Protein AF-A0A397ACY3-F1 (afdb_monomer)

pLDDT: mean 79.73, std 11.49, range [39.78, 93.19]

Mean predicted aligned error: 10.89 Å

Organism: Aphanomyces astaci (NCBI:txid112090)

Sequence (245 aa):
SHPDTKLSARERRKNGKLDTITMNKFKQAVYLLEKDVAELKLCHEDYKNYNPLVPLGKLVLGFVASIVSFLWLLQIILGMVPPIPILPFLNDYFIWFDQWFPLFGTMSVGIFSMYLLMACIKGCFKFGMRCFCCALHPMEYNGTYMNSFLFNLALILLCCIPVVQFSNQAFSDYVRLTTIQTMMGIQLRYMKGFSAFWVHNVFLYAILVIVLLTTLYLAVRPRDTSSKTDAIRKKIEKQVAMATA

InterPro domains:
  IPR006876 LMBR1-like membrane protein [PF04791] (49-214)

Structure (mmCIF, N/CA/C/O backbone):
data_AF-A0A397ACY3-F1
#
_entry.id   AF-A0A397ACY3-F1
#
loop_
_atom_site.group_PDB
_atom_site.id
_atom_site.type_symbol
_atom_site.label_atom_id
_atom_site.label_alt_id
_atom_site.label_comp_id
_atom_site.label_asym_id
_atom_site.label_entity_id
_atom_site.label_seq_id
_atom_site.pdbx_PDB_ins_code
_atom_site.Cartn_x
_atom_site.Cartn_y
_atom_site.Cartn_z
_atom_site.occupancy
_atom_site.B_iso_or_equiv
_atom_site.auth_seq_id
_atom_site.auth_comp_id
_atom_site.auth_asym_id
_atom_site.auth_atom_id
_atom_site.pdbx_PDB_model_num
ATOM 1 N N . SER A 1 1 ? -13.938 -8.521 61.718 1.00 39.78 1 SER A N 1
ATOM 2 C CA . SER A 1 1 ? -13.452 -9.904 61.543 1.00 39.78 1 SER A CA 1
ATOM 3 C C . SER A 1 1 ? -13.541 -10.275 60.066 1.00 39.78 1 SER A C 1
ATOM 5 O O . SER A 1 1 ? -14.554 -10.794 59.623 1.00 39.78 1 SER A O 1
ATOM 7 N N . HIS A 1 2 ? -12.519 -9.938 59.274 1.00 42.12 2 HIS A N 1
ATOM 8 C CA . HIS A 1 2 ? -12.445 -10.351 57.867 1.00 42.12 2 HIS A CA 1
ATOM 9 C C . HIS A 1 2 ? -11.853 -11.764 57.802 1.00 42.12 2 HIS A C 1
ATOM 11 O O . HIS A 1 2 ? -10.731 -11.948 58.273 1.00 42.12 2 HIS A O 1
ATOM 17 N N . PRO A 1 3 ? -12.570 -12.772 57.279 1.00 51.28 3 PRO A N 1
ATOM 18 C CA . PRO A 1 3 ? -11.980 -14.078 57.073 1.00 51.28 3 PRO A CA 1
ATOM 19 C C . PRO A 1 3 ? -11.136 -14.012 55.799 1.00 51.28 3 PRO A C 1
ATOM 21 O O . PRO A 1 3 ? -11.664 -13.979 54.688 1.00 51.28 3 PRO A O 1
ATOM 24 N N . ASP A 1 4 ? -9.815 -14.003 55.962 1.00 50.94 4 ASP A N 1
ATOM 25 C CA . ASP A 1 4 ? -8.863 -14.273 54.887 1.00 50.94 4 ASP A CA 1
ATOM 26 C C . ASP A 1 4 ? -8.981 -15.747 54.476 1.00 50.94 4 ASP A C 1
ATOM 28 O O . ASP A 1 4 ? -8.168 -16.606 54.831 1.00 50.94 4 ASP A O 1
ATOM 32 N N . THR A 1 5 ? -10.032 -16.069 53.722 1.00 59.47 5 THR A N 1
ATOM 33 C CA . THR A 1 5 ? -10.121 -17.319 52.968 1.00 59.47 5 THR A CA 1
ATOM 34 C C . THR A 1 5 ? -8.923 -17.374 52.030 1.00 59.47 5 THR A C 1
ATOM 36 O O . THR A 1 5 ? -8.840 -16.626 51.054 1.00 59.47 5 THR A O 1
ATOM 39 N N . LYS A 1 6 ? -7.960 -18.249 52.337 1.00 61.78 6 LYS A N 1
ATOM 40 C CA . LYS A 1 6 ? -6.786 -18.516 51.502 1.00 61.78 6 LYS A CA 1
ATOM 41 C C . LYS A 1 6 ? -7.252 -19.107 50.166 1.00 61.78 6 LYS A C 1
ATOM 43 O O . LYS A 1 6 ? -7.286 -20.323 50.016 1.00 61.78 6 LYS A O 1
ATOM 48 N N . LEU A 1 7 ? -7.613 -18.246 49.206 1.00 63.41 7 LEU A N 1
ATOM 49 C CA . LEU A 1 7 ? -7.987 -18.657 47.848 1.00 63.41 7 LEU A CA 1
ATOM 50 C C . LEU A 1 7 ? -6.919 -19.597 47.291 1.00 63.41 7 LEU A C 1
ATOM 52 O O . LEU A 1 7 ? -5.729 -19.241 47.269 1.00 63.41 7 LEU A O 1
ATOM 56 N N . SER A 1 8 ? -7.360 -20.755 46.804 1.00 76.88 8 SER A N 1
ATOM 57 C CA . SER A 1 8 ? -6.497 -21.753 46.176 1.00 76.88 8 SER A CA 1
ATOM 58 C C . SER A 1 8 ? -5.758 -21.133 44.985 1.00 76.88 8 SER A C 1
ATOM 60 O O . SER A 1 8 ? -6.303 -20.293 44.265 1.00 76.88 8 SER A O 1
ATOM 62 N N . ALA A 1 9 ? -4.515 -21.552 44.717 1.00 73.94 9 ALA A N 1
ATOM 63 C CA . ALA A 1 9 ? -3.720 -21.038 43.592 1.00 73.94 9 ALA A CA 1
ATOM 64 C C . ALA A 1 9 ? -4.465 -21.135 42.241 1.00 73.94 9 ALA A C 1
ATOM 66 O O . ALA A 1 9 ? -4.275 -20.304 41.348 1.00 73.94 9 ALA A O 1
ATOM 67 N N . ARG A 1 10 ? -5.367 -22.118 42.106 1.00 76.50 10 ARG A N 1
ATOM 68 C CA . ARG A 1 10 ? -6.246 -22.289 40.942 1.00 76.50 10 ARG A CA 1
ATOM 69 C C . ARG A 1 10 ? -7.347 -21.226 40.869 1.00 76.50 10 ARG A C 1
ATOM 71 O O . ARG A 1 10 ? -7.633 -20.737 39.778 1.00 76.50 10 ARG A O 1
ATOM 78 N N . GLU A 1 11 ? -7.927 -20.839 42.000 1.00 80.38 11 GLU A N 1
ATOM 79 C CA . GLU A 1 11 ? -8.956 -19.795 42.081 1.00 80.38 11 GLU A CA 1
ATOM 80 C C . GLU A 1 11 ? -8.354 -18.407 41.860 1.00 80.38 11 GLU A C 1
ATOM 82 O O . GLU A 1 11 ? -8.923 -17.619 41.114 1.00 80.38 11 GLU A O 1
ATOM 87 N N . ARG A 1 12 ? -7.141 -18.144 42.367 1.00 77.31 12 ARG A N 1
ATOM 88 C CA . ARG A 1 12 ? -6.398 -16.907 42.058 1.00 77.31 12 ARG A CA 1
ATOM 89 C C . ARG A 1 12 ? -6.116 -16.765 40.559 1.00 77.31 12 ARG A C 1
ATOM 91 O O . ARG A 1 12 ? -6.320 -15.698 39.990 1.00 77.31 12 ARG A O 1
ATOM 98 N N . ARG A 1 13 ? -5.709 -17.854 39.887 1.00 77.88 13 ARG A N 1
ATOM 99 C CA . ARG A 1 13 ? -5.529 -17.872 38.420 1.00 77.88 13 ARG A CA 1
ATOM 100 C C . ARG A 1 13 ? -6.851 -17.686 37.670 1.00 77.88 13 ARG A C 1
ATOM 102 O O . ARG A 1 13 ? -6.862 -17.033 36.629 1.00 77.88 13 ARG A O 1
ATOM 109 N N . LYS A 1 14 ? -7.952 -18.260 38.168 1.00 83.00 14 LYS A N 1
ATOM 110 C CA . LYS A 1 14 ? -9.291 -18.091 37.580 1.00 83.00 14 LYS A CA 1
ATOM 111 C C . LYS A 1 14 ? -9.779 -16.647 37.727 1.00 83.00 14 LYS A C 1
ATOM 113 O O . LYS A 1 14 ? -10.231 -16.086 36.733 1.00 83.00 14 LYS A O 1
ATOM 118 N N . ASN A 1 15 ? -9.601 -16.039 38.899 1.00 80.88 15 ASN A N 1
ATOM 119 C CA . ASN A 1 15 ? -9.949 -14.642 39.153 1.00 80.88 15 ASN A CA 1
ATOM 120 C C . ASN A 1 15 ? -9.089 -13.693 38.316 1.00 80.88 15 ASN A C 1
ATOM 122 O O . ASN A 1 15 ? -9.649 -12.869 37.615 1.00 80.88 15 ASN A O 1
ATOM 126 N N . GLY A 1 16 ? -7.769 -13.892 38.221 1.00 79.62 16 GLY A N 1
ATOM 127 C CA . GLY A 1 16 ? -6.927 -13.056 37.351 1.00 79.62 16 GLY A CA 1
ATOM 128 C C . GLY A 1 16 ? -7.302 -13.140 35.861 1.00 79.62 16 GLY A C 1
ATOM 129 O O . GLY A 1 16 ? -7.270 -12.143 35.135 1.00 79.62 16 GLY A O 1
ATOM 130 N N . LYS A 1 17 ? -7.727 -14.318 35.381 1.00 81.06 17 LYS A N 1
ATOM 131 C CA . LYS A 1 17 ? -8.288 -14.455 34.025 1.00 81.06 17 LYS A CA 1
ATOM 132 C C . LYS A 1 17 ? -9.637 -13.743 33.889 1.00 81.06 17 LYS A C 1
ATOM 134 O O . LYS A 1 17 ? -9.885 -13.122 32.862 1.00 81.06 17 LYS A O 1
ATOM 139 N N . LEU A 1 18 ? -10.499 -13.825 34.898 1.00 84.25 18 LEU A N 1
ATOM 140 C CA . LEU A 1 18 ? -11.790 -13.140 34.896 1.00 84.25 18 LEU A CA 1
ATOM 141 C C . LEU A 1 18 ? -11.611 -11.616 34.923 1.00 84.25 18 LEU A C 1
ATOM 143 O O . LEU A 1 18 ? -12.208 -10.932 34.099 1.00 84.25 18 LEU A O 1
ATOM 147 N N . ASP A 1 19 ? -10.725 -11.105 35.773 1.00 83.38 19 ASP A N 1
ATOM 148 C CA . ASP A 1 19 ? -10.415 -9.681 35.911 1.00 83.38 19 ASP A CA 1
ATOM 149 C C . ASP A 1 19 ? -9.836 -9.112 34.619 1.00 83.38 19 ASP A C 1
ATOM 151 O O . ASP A 1 19 ? -10.280 -8.070 34.144 1.00 83.38 19 ASP A O 1
ATOM 155 N N . THR A 1 20 ? -8.905 -9.823 33.974 1.00 78.06 20 THR A N 1
ATOM 156 C CA . THR A 1 20 ? -8.377 -9.401 32.665 1.00 78.06 20 THR A CA 1
ATOM 157 C C . THR A 1 20 ? -9.451 -9.408 31.577 1.00 78.06 20 THR A C 1
ATOM 159 O O . THR A 1 20 ? -9.452 -8.524 30.720 1.00 78.06 20 THR A O 1
ATOM 162 N N . ILE A 1 21 ? -10.397 -10.353 31.600 1.00 80.94 21 ILE A N 1
ATOM 163 C CA . ILE A 1 21 ? -11.540 -10.360 30.673 1.00 80.94 21 ILE A CA 1
ATOM 164 C C . ILE A 1 21 ? -12.468 -9.171 30.949 1.00 80.94 21 ILE A C 1
ATOM 166 O O . ILE A 1 21 ? -12.840 -8.474 30.004 1.00 80.94 21 ILE A O 1
ATOM 170 N N . THR A 1 22 ? -12.827 -8.918 32.208 1.00 80.19 22 THR A N 1
ATOM 171 C CA . THR A 1 22 ? -13.690 -7.797 32.613 1.00 80.19 22 THR A CA 1
ATOM 172 C C . THR A 1 22 ? -13.045 -6.458 32.265 1.00 80.19 22 THR A C 1
ATOM 174 O O . THR A 1 22 ? -13.687 -5.614 31.647 1.00 80.19 22 THR A O 1
ATOM 177 N N . MET A 1 23 ? -11.750 -6.307 32.538 1.00 78.31 23 MET A N 1
ATOM 178 C CA . MET A 1 23 ? -10.955 -5.136 32.170 1.00 78.31 23 MET A CA 1
ATOM 179 C C . MET A 1 23 ? -10.939 -4.912 30.652 1.00 78.31 23 MET A C 1
ATOM 181 O O . MET A 1 23 ? -11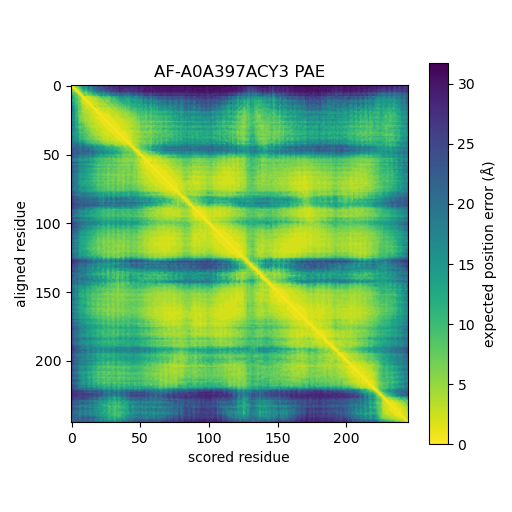.102 -3.787 30.192 1.00 78.31 23 MET A O 1
ATOM 185 N N . ASN A 1 24 ? -10.779 -5.971 29.850 1.00 75.38 24 ASN A N 1
ATOM 186 C CA . ASN A 1 24 ? -10.810 -5.852 28.389 1.00 75.38 24 ASN A CA 1
ATOM 187 C C . ASN A 1 24 ? -12.202 -5.447 27.876 1.00 75.38 24 ASN A C 1
ATOM 189 O O . ASN A 1 24 ? -12.292 -4.633 26.960 1.00 75.38 24 ASN A O 1
ATOM 193 N N . LYS A 1 25 ? -13.280 -5.974 28.472 1.00 77.06 25 LYS A N 1
ATOM 194 C CA . LYS A 1 25 ? -14.657 -5.561 28.149 1.00 77.06 25 LYS A CA 1
ATOM 195 C C . LYS A 1 25 ? -14.912 -4.104 28.523 1.00 77.06 25 LYS A C 1
ATOM 197 O O . LYS A 1 25 ? -15.519 -3.388 27.737 1.00 77.06 25 LYS A O 1
ATOM 202 N N . PHE A 1 26 ? -14.427 -3.668 29.684 1.00 82.50 26 PHE A N 1
ATOM 203 C CA . PHE A 1 26 ? -14.531 -2.280 30.124 1.00 82.50 26 PHE A CA 1
ATOM 204 C C . PHE A 1 26 ? -13.795 -1.338 29.165 1.00 82.50 26 PHE A C 1
ATOM 206 O O . PHE A 1 26 ? -14.398 -0.397 28.664 1.00 82.50 26 PHE A O 1
ATOM 213 N N . LYS A 1 27 ? -12.539 -1.648 28.811 1.00 76.88 27 LYS A N 1
ATOM 214 C CA . LYS A 1 27 ? -11.776 -0.895 27.798 1.00 76.88 27 LYS A CA 1
ATOM 215 C C . LYS A 1 27 ? -12.517 -0.811 26.467 1.00 76.88 27 LYS A C 1
ATOM 217 O O . LYS A 1 27 ? -12.562 0.249 25.859 1.00 76.88 27 LYS A O 1
ATOM 222 N N . GLN A 1 28 ? -13.121 -1.918 26.031 1.00 72.06 28 GLN A N 1
ATOM 223 C CA . GLN A 1 28 ? -13.921 -1.932 24.813 1.00 72.06 28 GLN A CA 1
ATOM 224 C C . GLN A 1 28 ? -15.166 -1.045 24.941 1.00 72.06 28 GLN A C 1
ATOM 226 O O . GLN A 1 28 ? -15.469 -0.327 24.004 1.00 72.06 28 GLN A O 1
ATOM 231 N N . ALA A 1 29 ? -15.878 -1.064 26.069 1.00 77.12 29 ALA A N 1
ATOM 232 C CA . ALA A 1 29 ? -17.049 -0.212 26.277 1.00 77.12 29 ALA A CA 1
ATOM 233 C C . ALA A 1 29 ? -16.689 1.285 26.302 1.00 77.12 29 ALA A C 1
ATOM 235 O O . ALA A 1 29 ? -17.369 2.072 25.652 1.00 77.12 29 ALA A O 1
ATOM 236 N N . VAL A 1 30 ? -15.599 1.662 26.983 1.00 81.38 30 VAL A N 1
ATOM 237 C CA . VAL A 1 30 ? -15.092 3.048 27.008 1.00 81.38 30 VAL A CA 1
ATOM 238 C C . VAL A 1 30 ? -14.731 3.519 25.601 1.00 81.38 30 VAL A C 1
ATOM 240 O O . VAL A 1 30 ? -15.207 4.563 25.176 1.00 81.38 30 VAL A O 1
ATOM 243 N N . TYR A 1 31 ? -13.992 2.699 24.850 1.00 76.12 31 TYR A N 1
ATOM 244 C CA . TYR A 1 31 ? -13.622 2.988 23.462 1.00 76.12 31 TYR A CA 1
ATOM 245 C C . TYR A 1 31 ? -14.836 3.292 22.566 1.00 76.12 31 TYR A C 1
ATOM 247 O O . TYR A 1 31 ? -14.797 4.161 21.699 1.00 76.12 31 TYR A O 1
ATOM 255 N N . LEU A 1 32 ? -15.941 2.570 22.768 1.00 75.88 32 LEU A N 1
ATOM 256 C CA . LEU A 1 32 ? -17.173 2.793 22.009 1.00 75.88 32 LEU A CA 1
ATOM 257 C C . LEU A 1 32 ? -17.857 4.092 22.390 1.00 75.88 32 LEU A C 1
ATOM 259 O O . LEU A 1 32 ? -18.289 4.831 21.514 1.00 75.88 32 LEU A O 1
ATOM 263 N N . LEU A 1 33 ? -17.914 4.372 23.685 1.00 82.88 33 LEU A N 1
ATOM 264 C CA . LEU A 1 33 ? -18.533 5.582 24.194 1.00 82.88 33 LEU A CA 1
ATOM 265 C C . LEU A 1 33 ? -17.757 6.829 23.745 1.00 82.88 33 LEU A C 1
ATOM 267 O O . LEU A 1 33 ? -18.369 7.809 23.336 1.00 82.88 33 LEU A O 1
ATOM 271 N N . GLU A 1 34 ? -16.422 6.774 23.729 1.00 82.31 34 GLU A N 1
ATOM 272 C CA . GLU A 1 34 ? -15.569 7.835 23.171 1.00 82.31 34 GLU A CA 1
ATOM 273 C C . GLU A 1 34 ? -15.851 8.074 21.682 1.00 82.31 34 GLU A C 1
ATOM 275 O O . GLU A 1 34 ? -15.983 9.223 21.252 1.00 82.31 34 GLU A O 1
ATOM 280 N N . LYS A 1 35 ? -16.006 6.998 20.901 1.00 79.31 35 LYS A N 1
ATOM 281 C CA . LYS A 1 35 ? -16.350 7.089 19.480 1.00 79.31 35 LYS A CA 1
ATOM 282 C C . LYS A 1 35 ? -17.738 7.703 19.256 1.00 79.31 35 LYS A C 1
ATOM 284 O O . LYS A 1 35 ? -17.871 8.571 18.396 1.00 79.31 35 LYS A O 1
ATOM 289 N N . ASP A 1 36 ? -18.739 7.288 20.028 1.00 82.06 36 ASP A N 1
ATOM 290 C CA . ASP A 1 36 ? -20.106 7.816 19.934 1.00 82.06 36 ASP A CA 1
ATOM 291 C C . ASP A 1 36 ? -20.151 9.306 20.318 1.00 82.06 36 ASP A C 1
ATOM 293 O O . ASP A 1 36 ? -20.805 10.106 19.650 1.00 82.06 36 ASP A O 1
ATOM 297 N N . VAL A 1 37 ? -19.400 9.714 21.349 1.00 84.88 37 VAL A N 1
ATOM 298 C CA . VAL A 1 37 ? -19.252 11.132 21.724 1.00 84.88 37 VAL A CA 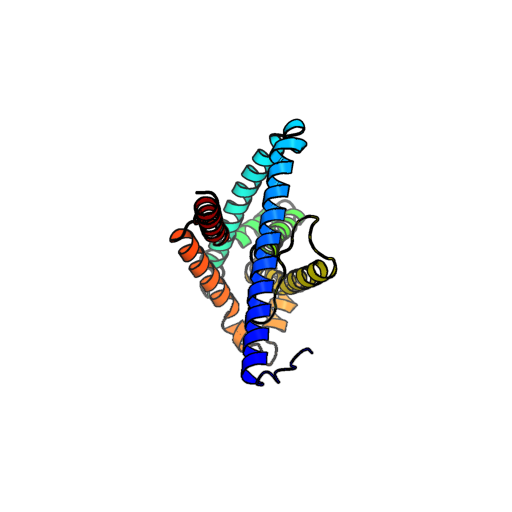1
ATOM 299 C C . VAL A 1 37 ? -18.590 11.934 20.600 1.00 84.88 37 VAL A C 1
ATOM 301 O O . VAL A 1 37 ? -19.028 13.048 20.312 1.00 84.88 37 VAL A O 1
ATOM 304 N N . ALA A 1 38 ? -17.563 11.387 19.944 1.00 80.81 38 ALA A N 1
ATOM 305 C CA . ALA A 1 38 ? -16.924 12.042 18.804 1.00 80.81 38 ALA A CA 1
ATOM 306 C C . ALA A 1 38 ? -17.888 12.204 17.613 1.00 80.81 38 ALA A C 1
ATOM 308 O O . ALA A 1 38 ? -17.919 13.265 16.990 1.00 80.81 38 ALA A O 1
ATOM 309 N N . GLU A 1 39 ? -18.708 11.192 17.319 1.00 80.25 39 GLU A N 1
ATOM 310 C CA . GLU A 1 39 ? -19.736 11.263 16.273 1.00 80.25 39 GLU A CA 1
ATOM 311 C C . GLU A 1 39 ? -20.819 12.302 16.606 1.00 80.25 39 GLU A C 1
ATOM 313 O O . GLU A 1 39 ? -21.166 13.127 15.761 1.00 80.25 39 GLU A O 1
ATOM 318 N N . LEU A 1 40 ? -21.280 12.347 17.860 1.00 83.69 40 LEU A N 1
ATOM 319 C CA . LEU A 1 40 ? -22.236 13.358 18.318 1.00 83.69 40 LEU A CA 1
ATOM 320 C C . LEU A 1 40 ? -21.682 14.782 18.197 1.00 83.69 40 LEU A C 1
ATOM 322 O O . LEU A 1 40 ? -22.411 15.673 17.757 1.00 83.69 40 LEU A O 1
ATOM 326 N N . LYS A 1 41 ? -20.402 15.003 18.525 1.00 82.69 41 LYS A N 1
ATOM 327 C CA . LYS A 1 41 ? -19.748 16.309 18.328 1.00 82.69 41 LYS A CA 1
ATOM 328 C C . LYS A 1 41 ? -19.733 16.730 16.862 1.00 82.69 41 LYS A C 1
ATOM 330 O O . LYS A 1 41 ? -20.055 17.879 16.566 1.00 82.69 41 LYS A O 1
ATOM 335 N N . LEU A 1 42 ? -19.450 15.802 15.945 1.00 76.88 42 LEU A N 1
ATOM 336 C CA . LEU A 1 42 ? -19.488 16.083 14.507 1.00 76.88 42 LEU A CA 1
ATOM 337 C C . LEU A 1 42 ? -20.892 16.501 14.037 1.00 76.88 42 LEU A C 1
ATOM 339 O O . LEU A 1 42 ? -21.022 17.390 13.196 1.00 76.88 42 LEU A O 1
ATOM 343 N N . CYS A 1 43 ? -21.944 15.891 14.590 1.00 78.00 43 CYS A N 1
ATOM 344 C CA . CYS A 1 43 ? -23.331 16.222 14.256 1.00 78.00 43 CYS A CA 1
ATOM 345 C C . CYS A 1 43 ? -23.831 17.536 14.881 1.00 78.00 43 CYS A C 1
ATOM 347 O O . CYS A 1 43 ? -24.679 18.188 14.278 1.00 78.00 43 CYS A O 1
ATOM 349 N N . HIS A 1 44 ? -23.362 17.912 16.076 1.00 79.00 44 HIS A N 1
ATOM 350 C CA . HIS A 1 44 ? -23.867 19.083 16.811 1.00 79.00 44 HIS A CA 1
ATOM 351 C C . HIS A 1 44 ? -22.987 20.334 16.668 1.00 79.00 44 HIS A C 1
ATOM 353 O O . HIS A 1 44 ? -23.506 21.412 16.386 1.00 79.00 44 HIS A O 1
ATOM 359 N N . GLU A 1 45 ? -21.671 20.213 16.870 1.00 71.19 45 GLU A N 1
ATOM 360 C CA . GLU A 1 45 ? -20.738 21.351 16.878 1.00 71.19 45 GLU A CA 1
ATOM 361 C C . GLU A 1 45 ? -20.207 21.649 15.468 1.00 71.19 45 GLU A C 1
ATOM 363 O O . GLU A 1 45 ? -20.284 22.788 15.002 1.00 71.19 45 GLU A O 1
ATOM 368 N N . ASP A 1 46 ? -19.737 20.624 14.751 1.00 67.62 46 ASP A N 1
ATOM 369 C CA . ASP A 1 46 ? -19.074 20.809 13.450 1.00 67.62 46 ASP A CA 1
ATOM 370 C C . ASP A 1 46 ? -20.041 20.910 12.261 1.00 67.62 46 ASP A C 1
ATOM 372 O O . ASP A 1 46 ? -19.638 21.341 11.176 1.00 67.62 46 ASP A O 1
ATOM 376 N N . TYR A 1 47 ? -21.330 20.599 12.443 1.00 66.19 47 TYR A N 1
ATOM 377 C CA . TYR A 1 47 ? -22.341 20.755 11.389 1.00 66.19 47 TYR A CA 1
ATOM 378 C C . TYR A 1 47 ? -22.420 22.200 10.873 1.00 66.19 47 TYR A C 1
ATOM 380 O O . TYR A 1 47 ? -22.599 22.432 9.677 1.00 66.19 47 TYR A O 1
ATOM 388 N N . LYS A 1 48 ? -22.210 23.188 11.755 1.00 68.31 48 LYS A N 1
ATOM 389 C CA . LYS A 1 48 ? -22.265 24.614 11.398 1.00 68.31 48 LYS A CA 1
ATOM 390 C C . LYS A 1 48 ? -21.109 25.058 10.486 1.00 68.31 48 LYS A C 1
ATOM 392 O O . LYS A 1 48 ? -21.269 26.031 9.757 1.00 68.31 48 LYS A O 1
ATOM 397 N N . ASN A 1 49 ? -19.984 24.336 10.491 1.00 74.31 49 ASN A N 1
ATOM 398 C CA . ASN A 1 49 ? -18.792 24.605 9.674 1.00 74.31 49 ASN A CA 1
ATOM 399 C C . ASN A 1 49 ? -18.552 23.520 8.604 1.00 74.31 49 ASN A C 1
ATOM 401 O O . ASN A 1 49 ? -17.427 23.342 8.126 1.00 74.31 49 ASN A O 1
ATOM 405 N N . TYR A 1 50 ? -19.592 22.777 8.215 1.00 75.75 50 TYR A N 1
ATOM 406 C CA . TYR A 1 50 ? -19.450 21.670 7.276 1.00 75.75 50 TYR A CA 1
ATOM 407 C C . TYR A 1 50 ? -19.068 22.155 5.870 1.00 75.75 50 TYR A C 1
ATOM 409 O O . TYR A 1 50 ? -19.871 22.753 5.154 1.00 75.75 50 TYR A O 1
ATOM 417 N N . ASN A 1 51 ? -17.834 21.863 5.451 1.00 83.69 51 ASN A N 1
ATOM 418 C CA . ASN A 1 51 ? -17.361 22.176 4.107 1.00 83.69 51 ASN A CA 1
ATOM 419 C C . ASN A 1 51 ? -17.636 20.996 3.148 1.00 83.69 51 ASN A C 1
ATOM 421 O O . ASN A 1 51 ? -16.972 19.957 3.262 1.00 83.69 51 ASN A O 1
ATOM 425 N N . PRO A 1 52 ? -18.547 21.137 2.164 1.00 83.94 52 PRO A N 1
ATOM 426 C CA . PRO A 1 52 ? -18.907 20.060 1.235 1.00 83.94 52 PRO A CA 1
ATOM 427 C C . PRO A 1 52 ? -17.754 19.631 0.312 1.00 83.94 52 PRO A C 1
ATOM 429 O O . PRO A 1 52 ? -17.805 18.554 -0.283 1.00 83.94 52 PRO A O 1
ATOM 432 N N . LEU A 1 53 ? -16.678 20.419 0.216 1.00 86.81 53 LEU A N 1
ATOM 433 C CA . LEU A 1 53 ? -15.494 20.063 -0.572 1.00 86.81 53 LEU A CA 1
ATOM 434 C C . LEU A 1 53 ? -14.701 18.897 0.039 1.00 86.81 53 LEU A C 1
ATOM 436 O O . LEU A 1 53 ? -14.068 18.133 -0.689 1.00 86.81 53 LEU A O 1
ATOM 440 N N . VAL A 1 54 ? -14.751 18.715 1.362 1.00 85.50 54 VAL A N 1
ATOM 441 C CA . VAL A 1 54 ? -14.017 17.647 2.062 1.00 85.50 54 VAL A CA 1
ATOM 442 C C . VAL A 1 54 ? -14.497 16.239 1.671 1.00 85.50 54 VAL A C 1
ATOM 444 O O . VAL A 1 54 ? -13.651 15.412 1.318 1.00 85.50 54 VAL A O 1
ATOM 447 N N . PRO A 1 55 ? -15.803 15.900 1.714 1.00 87.44 55 PRO A N 1
ATOM 448 C CA . PRO A 1 55 ? -16.279 14.587 1.273 1.00 87.44 55 PRO A CA 1
ATOM 449 C C . PRO A 1 55 ? -16.072 14.359 -0.230 1.00 87.44 55 PRO A C 1
ATOM 451 O O . PRO A 1 55 ? -15.684 13.257 -0.618 1.00 87.44 55 PRO A O 1
ATOM 454 N N . LEU A 1 56 ? -16.248 15.388 -1.068 1.00 89.56 56 LEU A N 1
ATOM 455 C CA . LEU A 1 56 ? -16.021 15.279 -2.512 1.00 89.56 56 LEU A CA 1
ATOM 456 C C . LEU A 1 56 ? -14.544 15.004 -2.830 1.00 89.56 56 LEU A C 1
ATOM 458 O O . LEU A 1 56 ? -14.235 14.094 -3.598 1.00 89.56 56 LEU A O 1
ATOM 462 N N . GLY A 1 57 ? -13.621 15.703 -2.164 1.00 89.88 57 GLY A N 1
ATOM 463 C CA . GLY A 1 57 ? -12.186 15.439 -2.279 1.00 89.88 57 GLY A CA 1
ATOM 464 C C . GLY A 1 57 ? -11.808 14.021 -1.838 1.00 89.88 57 GLY A C 1
ATOM 465 O O . GLY A 1 57 ? -11.029 13.349 -2.513 1.00 89.88 57 GLY A O 1
ATOM 466 N N . LYS A 1 58 ? -12.409 13.514 -0.752 1.00 87.81 58 LYS A N 1
ATOM 467 C CA . LYS A 1 58 ? -12.214 12.120 -0.308 1.00 87.81 58 LYS A CA 1
ATOM 468 C C . LYS A 1 58 ? -12.722 11.105 -1.338 1.00 87.81 58 LYS A C 1
ATOM 470 O O . LYS A 1 58 ? -12.081 10.069 -1.511 1.00 87.81 58 LYS A O 1
ATOM 475 N N . LEU A 1 59 ? -13.832 11.394 -2.020 1.00 89.69 59 LEU A N 1
ATOM 476 C CA . LEU A 1 59 ? -14.395 10.530 -3.060 1.00 89.69 59 LEU A CA 1
ATOM 477 C C . LEU A 1 59 ? -13.485 10.464 -4.294 1.00 89.69 59 LEU A C 1
ATOM 479 O O . LEU A 1 59 ? -13.150 9.369 -4.746 1.00 89.69 59 LEU A O 1
ATOM 483 N N . VAL A 1 60 ? -13.017 11.617 -4.783 1.00 92.56 60 VAL A N 1
ATOM 484 C CA . VAL A 1 60 ? -12.074 11.690 -5.914 1.00 92.56 60 VAL A CA 1
ATOM 485 C C . VAL A 1 60 ? -10.769 10.964 -5.582 1.00 92.56 60 VAL A C 1
ATOM 487 O O . VAL A 1 60 ? -10.298 10.146 -6.372 1.00 92.56 60 VAL A O 1
ATOM 490 N N . LEU A 1 61 ? -10.215 11.192 -4.387 1.00 89.19 61 LEU A N 1
ATOM 491 C CA . LEU A 1 61 ? -9.001 10.507 -3.936 1.00 89.19 61 LEU A CA 1
ATOM 492 C C . LEU A 1 61 ? -9.220 8.988 -3.861 1.00 89.19 61 LEU A C 1
ATOM 494 O O . LEU A 1 61 ? -8.363 8.225 -4.297 1.00 89.19 61 LEU A O 1
ATOM 498 N N . GLY A 1 62 ? -10.382 8.539 -3.377 1.00 88.62 62 GLY A N 1
ATOM 499 C CA . GLY A 1 62 ? -10.752 7.122 -3.356 1.00 88.62 62 GLY A CA 1
ATOM 500 C C . GLY A 1 62 ? -10.788 6.487 -4.749 1.00 88.62 62 GLY A C 1
ATOM 501 O O . GLY A 1 62 ? -10.259 5.391 -4.933 1.00 88.62 62 GLY A O 1
ATOM 502 N N . PHE A 1 63 ? -11.342 7.190 -5.738 1.00 92.62 63 PHE A N 1
ATOM 503 C CA . PHE A 1 63 ? -11.374 6.725 -7.125 1.00 92.62 63 PHE A CA 1
ATOM 504 C C . PHE A 1 63 ? -9.964 6.596 -7.721 1.00 92.62 63 PHE A C 1
ATOM 506 O O . PHE A 1 63 ? -9.605 5.538 -8.239 1.00 92.62 63 PHE A O 1
ATOM 513 N N . VAL A 1 64 ? -9.124 7.624 -7.561 1.00 92.19 64 VAL A N 1
ATOM 514 C CA . VAL A 1 64 ? -7.719 7.589 -8.006 1.00 92.19 64 VAL A CA 1
ATOM 515 C C . VAL A 1 64 ? -6.952 6.457 -7.314 1.00 92.19 64 VAL A C 1
ATOM 517 O O . VAL A 1 64 ? -6.251 5.687 -7.968 1.00 92.19 64 VAL A O 1
ATOM 520 N N . ALA A 1 65 ? -7.129 6.295 -6.002 1.00 90.38 65 ALA A N 1
ATOM 521 C CA . ALA A 1 65 ? -6.501 5.224 -5.234 1.00 90.38 65 ALA A CA 1
ATOM 522 C C . ALA A 1 65 ? -6.940 3.826 -5.700 1.00 90.38 65 ALA A C 1
ATOM 524 O O . ALA A 1 65 ? -6.133 2.897 -5.648 1.00 90.38 65 ALA A O 1
ATOM 525 N N . SER A 1 66 ? -8.185 3.668 -6.162 1.00 89.81 66 SER A N 1
ATOM 526 C CA . SER A 1 66 ? -8.683 2.416 -6.743 1.00 89.81 66 SER A CA 1
ATOM 527 C C . SER A 1 66 ? -7.990 2.094 -8.067 1.00 89.81 66 SER A C 1
ATOM 529 O O . SER A 1 66 ? -7.571 0.955 -8.271 1.00 89.81 66 SER A O 1
ATOM 531 N N . ILE A 1 67 ? -7.814 3.092 -8.942 1.00 92.25 67 ILE A N 1
ATOM 532 C CA . ILE A 1 67 ? -7.092 2.928 -10.214 1.00 92.25 67 ILE A CA 1
ATOM 533 C C . ILE A 1 67 ? -5.644 2.512 -9.946 1.00 92.25 67 ILE A C 1
ATOM 535 O O . ILE A 1 67 ? -5.183 1.514 -10.490 1.00 92.25 67 ILE A O 1
ATOM 539 N N . VAL A 1 68 ? -4.940 3.218 -9.057 1.00 91.94 68 VAL A N 1
ATOM 540 C CA . VAL A 1 68 ? -3.543 2.895 -8.717 1.00 91.94 68 VAL A CA 1
ATOM 541 C C . VAL A 1 68 ? -3.417 1.486 -8.121 1.00 91.94 68 VAL A C 1
ATOM 543 O O . VAL A 1 68 ? -2.477 0.765 -8.455 1.00 91.94 68 VAL A O 1
ATOM 546 N N . SER A 1 69 ? -4.379 1.056 -7.295 1.00 90.50 69 SER A N 1
ATOM 547 C CA . SER A 1 69 ? -4.431 -0.319 -6.770 1.00 90.50 69 SER A CA 1
ATOM 548 C C . SER A 1 69 ? -4.531 -1.357 -7.887 1.00 90.50 69 SER A C 1
ATOM 550 O O . SER A 1 69 ? -3.813 -2.358 -7.887 1.00 90.50 69 SER A O 1
ATOM 552 N N . PHE A 1 70 ? -5.402 -1.095 -8.864 1.00 89.88 70 PHE A N 1
ATOM 553 C CA . PHE A 1 70 ? -5.601 -1.967 -10.014 1.00 89.88 70 PHE A CA 1
ATOM 554 C C . PHE A 1 70 ? -4.344 -2.052 -10.892 1.00 89.88 70 PHE A C 1
ATOM 556 O O . PHE A 1 70 ? -3.946 -3.150 -11.281 1.00 89.88 70 PHE A O 1
ATOM 563 N N . LEU A 1 71 ? -3.670 -0.924 -11.138 1.00 91.00 71 LEU A N 1
ATOM 564 C CA . LEU A 1 71 ? -2.404 -0.887 -11.879 1.00 91.00 71 LEU A CA 1
ATOM 565 C C . LEU A 1 71 ? -1.302 -1.706 -11.191 1.00 91.00 71 LEU A C 1
ATOM 567 O O . LEU A 1 71 ? -0.582 -2.449 -11.857 1.00 91.00 71 LEU A O 1
ATOM 571 N N . TRP A 1 72 ? -1.203 -1.623 -9.861 1.00 90.25 72 TRP A N 1
ATOM 572 C CA . TRP A 1 72 ? -0.284 -2.456 -9.083 1.00 90.25 72 TRP A CA 1
ATOM 573 C C . TRP A 1 72 ? -0.587 -3.947 -9.238 1.00 90.25 72 TRP A C 1
ATOM 575 O O . TRP A 1 72 ? 0.327 -4.739 -9.457 1.00 90.25 72 TRP A O 1
ATOM 585 N N . LEU A 1 73 ? -1.861 -4.337 -9.164 1.00 87.56 73 LEU A N 1
ATOM 586 C CA . LEU A 1 73 ? -2.274 -5.730 -9.335 1.00 87.56 73 LEU A CA 1
ATOM 587 C C . LEU A 1 73 ? -1.919 -6.253 -10.735 1.00 87.56 73 LEU A C 1
ATOM 589 O O . LEU A 1 73 ? -1.388 -7.357 -10.860 1.00 87.56 73 LEU A O 1
ATOM 593 N N . LEU A 1 74 ? -2.142 -5.444 -11.772 1.00 87.50 74 LEU A N 1
ATOM 594 C CA . LEU A 1 74 ? -1.764 -5.774 -13.145 1.00 87.50 74 LEU A CA 1
ATOM 595 C C . LEU A 1 74 ? -0.245 -5.953 -13.282 1.00 87.50 74 LEU A C 1
ATOM 597 O O . LEU A 1 74 ? 0.189 -6.963 -13.835 1.00 87.50 74 LEU A O 1
ATOM 601 N N . GLN A 1 75 ? 0.562 -5.042 -12.725 1.00 88.38 75 GLN A N 1
ATOM 602 C CA . GLN A 1 75 ? 2.026 -5.155 -12.755 1.00 88.38 75 GLN A CA 1
ATOM 603 C C . GLN A 1 75 ? 2.522 -6.427 -12.053 1.00 88.38 75 GLN A C 1
ATOM 605 O O . GLN A 1 75 ? 3.446 -7.078 -12.538 1.00 88.38 75 GLN A O 1
ATOM 610 N N . ILE A 1 76 ? 1.899 -6.820 -10.939 1.00 86.75 76 ILE A N 1
ATOM 611 C CA . ILE A 1 76 ? 2.259 -8.052 -10.225 1.00 86.75 76 ILE A CA 1
ATOM 612 C C . ILE A 1 76 ? 1.982 -9.275 -11.103 1.00 86.75 76 ILE A C 1
ATOM 614 O O . ILE A 1 76 ? 2.868 -10.112 -11.280 1.00 86.75 76 ILE A O 1
ATOM 618 N N . ILE A 1 77 ? 0.778 -9.369 -11.676 1.00 84.12 77 ILE A N 1
ATOM 619 C CA . ILE A 1 77 ? 0.352 -10.535 -12.462 1.00 84.12 77 ILE A CA 1
ATOM 620 C C . ILE A 1 77 ? 1.124 -10.640 -13.782 1.00 84.12 77 ILE A C 1
ATOM 622 O O . ILE A 1 77 ? 1.585 -11.726 -14.124 1.00 84.12 77 ILE A O 1
ATOM 626 N N . LEU A 1 78 ? 1.268 -9.539 -14.525 1.00 84.25 78 LEU A N 1
ATOM 627 C CA . LEU A 1 78 ? 1.872 -9.559 -15.864 1.00 84.25 78 LEU A CA 1
ATOM 628 C C . LEU A 1 78 ? 3.399 -9.440 -15.843 1.00 84.25 78 LEU A C 1
ATOM 630 O O . LEU A 1 78 ? 4.067 -10.011 -16.709 1.00 84.25 78 LEU A O 1
ATOM 634 N N . GLY A 1 79 ? 3.941 -8.690 -14.881 1.00 80.38 79 GLY A N 1
ATOM 635 C CA . GLY A 1 79 ? 5.356 -8.329 -14.830 1.00 80.38 79 GLY A CA 1
ATOM 636 C C . GLY A 1 79 ? 6.201 -9.180 -13.886 1.00 80.38 79 GLY A C 1
ATOM 637 O O . GLY A 1 79 ? 7.380 -9.369 -14.166 1.00 80.38 79 GLY A O 1
ATOM 638 N N . MET A 1 80 ? 5.644 -9.699 -12.782 1.00 83.00 80 MET A N 1
ATOM 639 C CA . MET A 1 80 ? 6.459 -10.356 -11.746 1.00 83.00 80 MET A CA 1
ATOM 640 C C . MET A 1 80 ? 6.173 -11.847 -11.516 1.00 83.00 80 MET A C 1
ATOM 642 O O . MET A 1 80 ? 7.063 -12.559 -11.051 1.00 83.00 80 MET A O 1
ATOM 646 N N . VAL A 1 81 ? 4.950 -12.328 -11.774 1.00 81.56 81 VAL A N 1
ATOM 647 C CA . VAL A 1 81 ? 4.594 -13.752 -11.608 1.00 81.56 81 VAL A CA 1
ATOM 648 C C . VAL A 1 81 ? 5.302 -14.661 -12.626 1.00 81.56 81 VAL A C 1
ATOM 650 O O . VAL A 1 81 ? 5.884 -15.663 -12.203 1.00 81.56 81 VAL A O 1
ATOM 653 N N . PRO A 1 82 ? 5.276 -14.381 -13.944 1.00 77.94 82 PRO A N 1
ATOM 654 C CA . PRO A 1 82 ? 5.967 -15.228 -14.907 1.00 77.94 82 PRO A CA 1
ATOM 655 C C . PRO A 1 82 ? 7.490 -14.974 -14.875 1.00 77.94 82 PRO A C 1
ATOM 657 O O . PRO A 1 82 ? 7.922 -13.839 -14.683 1.00 77.94 82 PRO A O 1
ATOM 660 N N . PRO A 1 83 ? 8.332 -16.006 -15.093 1.00 71.25 83 PRO A N 1
ATOM 661 C CA . PRO A 1 83 ? 9.792 -15.854 -15.118 1.00 71.25 83 PRO A CA 1
ATOM 662 C C . PRO A 1 83 ? 10.289 -14.973 -16.275 1.00 71.25 83 PRO A C 1
ATOM 664 O O . PRO A 1 83 ? 11.390 -14.434 -16.205 1.00 71.25 83 PRO A O 1
ATOM 667 N N . ILE A 1 84 ? 9.478 -14.832 -17.325 1.00 74.00 84 ILE A N 1
ATOM 668 C CA . ILE A 1 84 ? 9.664 -13.883 -18.421 1.00 74.00 84 ILE A CA 1
ATOM 669 C C . ILE A 1 84 ? 8.435 -12.967 -18.391 1.00 74.00 84 ILE A C 1
ATOM 671 O O . ILE A 1 84 ? 7.320 -13.492 -18.484 1.00 74.00 84 ILE A O 1
ATOM 675 N N . PRO A 1 85 ? 8.594 -11.642 -18.230 1.00 75.06 85 PRO A N 1
ATOM 676 C CA . PRO A 1 85 ? 7.457 -10.732 -18.174 1.00 75.06 85 PRO A CA 1
ATOM 677 C C . PRO A 1 85 ? 6.688 -10.797 -19.495 1.00 75.06 85 PRO A C 1
ATOM 679 O O . PRO A 1 85 ? 7.276 -10.679 -20.567 1.00 75.06 85 PRO A O 1
ATOM 682 N N . ILE A 1 86 ? 5.370 -10.998 -19.417 1.00 75.06 86 ILE A N 1
ATOM 683 C CA . ILE A 1 86 ? 4.515 -11.075 -20.613 1.00 75.06 86 ILE A CA 1
ATOM 684 C C . ILE A 1 86 ? 4.363 -9.673 -21.207 1.00 75.06 86 ILE A C 1
ATOM 686 O O . ILE A 1 86 ? 4.509 -9.482 -22.410 1.00 75.06 86 ILE A O 1
ATOM 690 N N . LEU A 1 87 ? 4.089 -8.694 -20.340 1.00 77.75 87 LEU A N 1
ATOM 691 C CA . LEU A 1 87 ? 4.050 -7.274 -20.673 1.00 77.75 87 LEU A CA 1
ATOM 692 C C . LEU A 1 87 ? 4.564 -6.463 -19.470 1.00 77.75 87 LEU A C 1
ATOM 694 O O . LEU A 1 87 ? 3.876 -6.412 -18.444 1.00 77.75 87 LEU A O 1
ATOM 698 N N . PRO A 1 88 ? 5.734 -5.806 -19.563 1.00 77.56 88 PRO A N 1
ATOM 699 C CA . PRO A 1 88 ? 6.262 -4.941 -18.510 1.00 77.56 88 PRO A CA 1
ATOM 700 C C . PRO A 1 88 ? 5.584 -3.552 -18.534 1.00 77.56 88 PRO A C 1
ATOM 702 O O . PRO A 1 88 ? 6.238 -2.516 -18.609 1.00 77.56 88 PRO A O 1
ATOM 705 N N . PHE A 1 89 ? 4.251 -3.532 -18.430 1.00 81.75 89 PHE A N 1
ATOM 706 C CA . PHE A 1 89 ? 3.390 -2.368 -18.683 1.00 81.75 89 PHE A CA 1
ATOM 707 C C . PHE A 1 89 ? 3.804 -1.083 -17.940 1.00 81.75 89 PHE A C 1
ATOM 709 O O . PHE A 1 89 ? 3.968 -0.040 -18.572 1.00 81.75 89 PHE A O 1
ATOM 716 N N . LEU A 1 90 ? 3.993 -1.131 -16.611 1.00 85.25 90 LEU A N 1
ATOM 717 C CA . LEU A 1 90 ? 4.390 0.070 -15.859 1.00 85.25 90 LEU A CA 1
ATOM 718 C C . LEU A 1 90 ? 5.833 0.494 -16.164 1.00 85.25 90 LEU A C 1
ATOM 720 O O . LEU A 1 90 ? 6.115 1.688 -16.172 1.00 85.25 90 LEU A O 1
ATOM 724 N N . ASN A 1 91 ? 6.735 -0.456 -16.435 1.00 87.31 91 ASN A N 1
ATOM 725 C CA . ASN A 1 91 ? 8.120 -0.136 -16.792 1.00 87.31 91 ASN A CA 1
ATOM 726 C C . ASN A 1 91 ? 8.182 0.610 -18.124 1.00 87.31 91 ASN A C 1
ATOM 728 O O . ASN A 1 91 ? 8.840 1.644 -18.198 1.00 87.31 91 ASN A O 1
ATOM 732 N N . ASP A 1 92 ? 7.458 0.135 -19.138 1.00 88.44 92 ASP A N 1
ATOM 733 C CA . ASP A 1 92 ? 7.397 0.795 -20.444 1.00 88.44 92 ASP A CA 1
ATOM 734 C C . ASP A 1 92 ? 6.780 2.193 -20.328 1.00 88.44 92 ASP A C 1
ATOM 736 O O . ASP A 1 92 ? 7.291 3.143 -20.921 1.00 88.44 92 ASP A O 1
ATOM 740 N N . TYR A 1 93 ? 5.740 2.346 -19.497 1.00 88.06 93 TYR A N 1
ATOM 741 C CA . TYR A 1 93 ? 5.169 3.654 -19.177 1.00 88.06 93 TYR A CA 1
ATOM 742 C C . TYR A 1 93 ? 6.211 4.595 -18.557 1.00 88.06 93 TYR A C 1
ATOM 744 O O . TYR A 1 93 ? 6.346 5.731 -19.012 1.00 88.06 93 TYR A O 1
ATOM 752 N N . PHE A 1 94 ? 6.979 4.142 -17.561 1.00 88.94 94 PHE A N 1
ATOM 753 C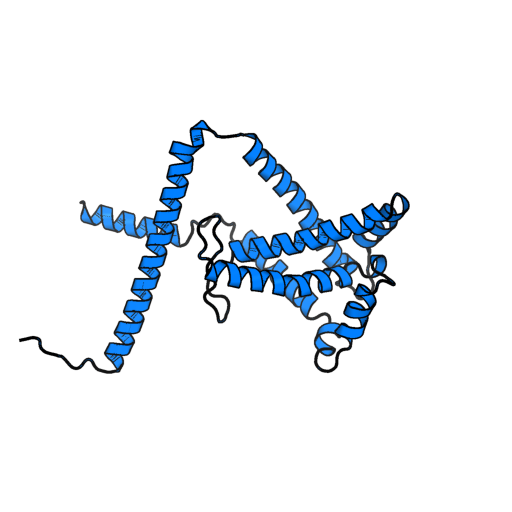 CA . PHE A 1 94 ? 7.998 4.981 -16.926 1.00 88.94 94 PHE A CA 1
ATOM 754 C C . PHE A 1 94 ? 9.127 5.351 -17.886 1.00 88.94 94 PHE A C 1
ATOM 756 O O . PHE A 1 94 ? 9.515 6.515 -17.921 1.00 88.94 94 PHE A O 1
ATOM 763 N N . ILE A 1 95 ? 9.612 4.404 -18.694 1.00 88.44 95 ILE A N 1
ATOM 764 C CA . ILE A 1 95 ? 10.666 4.646 -19.692 1.00 88.44 95 ILE A CA 1
ATOM 765 C C . ILE A 1 95 ? 10.188 5.642 -20.753 1.00 88.44 95 ILE A C 1
ATOM 767 O O . ILE A 1 95 ? 10.930 6.554 -21.117 1.00 88.44 95 ILE A O 1
ATOM 771 N N . TRP A 1 96 ? 8.950 5.495 -21.233 1.00 89.38 96 TRP A N 1
ATOM 772 C CA . TRP A 1 96 ? 8.351 6.418 -22.197 1.00 89.38 96 TRP A CA 1
ATOM 773 C C . TRP A 1 96 ? 8.182 7.825 -21.611 1.00 89.38 96 TRP A C 1
ATOM 775 O O . TRP A 1 96 ? 8.502 8.815 -22.269 1.00 89.38 96 TRP A O 1
ATOM 785 N N . PHE A 1 97 ? 7.733 7.919 -20.359 1.00 87.69 97 PHE A N 1
ATOM 786 C CA . PHE A 1 97 ? 7.519 9.196 -19.680 1.00 87.69 97 PHE A CA 1
ATOM 787 C C . PHE A 1 97 ? 8.839 9.924 -19.369 1.00 87.69 97 PHE A C 1
ATOM 789 O O . PHE A 1 97 ? 8.901 11.154 -19.421 1.00 87.69 97 PHE A O 1
ATOM 796 N N . ASP A 1 98 ? 9.915 9.166 -19.141 1.00 88.69 98 ASP A N 1
ATOM 797 C CA . ASP A 1 98 ? 11.277 9.676 -18.948 1.00 88.69 98 ASP A CA 1
ATOM 798 C C . ASP A 1 98 ? 11.815 10.425 -20.181 1.00 88.69 98 ASP A C 1
ATOM 800 O O . ASP A 1 98 ? 12.568 11.386 -20.034 1.00 88.69 98 ASP A O 1
ATOM 804 N N . GLN A 1 99 ? 11.389 10.040 -21.395 1.00 89.06 99 GLN A N 1
ATOM 805 C CA . GLN A 1 99 ? 11.840 10.671 -22.647 1.00 89.06 99 GLN A CA 1
ATOM 806 C C . GLN A 1 99 ? 11.419 12.141 -22.770 1.00 89.06 99 GLN A C 1
ATOM 808 O O . GLN A 1 99 ? 12.070 12.908 -23.475 1.00 89.06 99 GLN A O 1
ATOM 813 N N . TRP A 1 100 ? 10.327 12.539 -22.112 1.00 85.81 100 TRP A N 1
ATOM 814 C CA . TRP A 1 100 ? 9.851 13.923 -22.130 1.00 85.81 100 TRP A CA 1
ATOM 815 C C . TRP A 1 100 ? 10.610 14.777 -21.117 1.00 85.81 100 TRP A C 1
ATOM 817 O O . TRP A 1 100 ? 11.107 15.854 -21.444 1.00 85.81 100 TRP A O 1
ATOM 827 N N . PHE A 1 101 ? 10.690 14.293 -19.876 1.00 87.44 101 PHE A N 1
ATOM 828 C CA . PHE A 1 101 ? 11.451 14.920 -18.805 1.00 87.44 101 PHE A CA 1
ATOM 829 C C . PHE A 1 101 ? 11.809 13.866 -17.743 1.00 87.44 101 PHE A C 1
ATOM 831 O O . PHE A 1 101 ? 10.902 13.361 -17.073 1.00 87.44 101 PHE A O 1
ATOM 838 N N . PRO A 1 102 ? 13.101 13.561 -17.514 1.00 85.44 102 PRO A N 1
ATOM 839 C CA . PRO A 1 102 ? 13.504 12.439 -16.654 1.00 85.44 102 PRO A CA 1
ATOM 840 C C . PRO A 1 102 ? 13.021 12.514 -15.193 1.00 85.44 102 PRO A C 1
ATOM 842 O O . PRO A 1 102 ? 12.851 11.519 -14.484 1.00 85.44 102 PRO A O 1
ATOM 845 N N . LEU A 1 103 ? 12.749 13.724 -14.700 1.00 87.56 103 LEU A N 1
ATOM 846 C CA . LEU A 1 103 ? 12.224 13.903 -13.347 1.00 87.56 103 LEU A CA 1
ATOM 847 C C . LEU A 1 103 ? 10.804 13.333 -13.206 1.00 87.56 103 LEU A C 1
ATOM 849 O O . LEU A 1 103 ? 10.409 12.913 -12.122 1.00 87.56 103 LEU A O 1
ATOM 853 N N . PHE A 1 104 ? 10.028 13.290 -14.289 1.00 88.31 104 PHE A N 1
ATOM 854 C CA . PHE A 1 104 ? 8.663 12.784 -14.249 1.00 88.31 104 PHE A CA 1
ATOM 855 C C . PHE A 1 104 ? 8.597 11.257 -14.153 1.00 88.31 104 PHE A C 1
ATOM 857 O O . PHE A 1 104 ? 7.760 10.742 -13.406 1.00 88.31 104 PHE A O 1
ATOM 864 N N . GLY A 1 105 ? 9.509 10.534 -14.812 1.00 87.06 105 GLY A N 1
ATOM 865 C CA . GLY A 1 105 ? 9.651 9.087 -14.638 1.00 87.06 105 GLY A CA 1
ATOM 866 C C . GLY A 1 105 ? 9.956 8.742 -13.178 1.00 87.06 105 GLY A C 1
ATOM 867 O O . GLY A 1 105 ? 9.199 8.021 -12.522 1.00 87.06 105 GLY A O 1
ATOM 868 N N . THR A 1 106 ? 10.987 9.371 -12.612 1.00 88.00 106 THR A N 1
ATOM 869 C CA . THR A 1 106 ? 11.411 9.118 -11.224 1.00 88.00 106 THR A CA 1
ATOM 870 C C . THR A 1 106 ? 10.354 9.532 -10.195 1.00 88.00 106 THR A C 1
ATOM 872 O O . THR A 1 106 ? 10.075 8.780 -9.255 1.00 88.00 106 THR A O 1
ATOM 875 N N . MET A 1 107 ? 9.693 10.678 -10.389 1.00 90.38 107 MET A N 1
ATOM 876 C CA . MET A 1 107 ? 8.590 11.128 -9.535 1.00 90.38 107 MET A CA 1
ATOM 877 C C . MET A 1 107 ? 7.408 10.156 -9.573 1.00 90.38 107 MET A C 1
ATOM 879 O O . MET A 1 107 ? 6.820 9.871 -8.529 1.00 90.38 107 MET A O 1
ATOM 883 N N . SER A 1 108 ? 7.073 9.612 -10.745 1.00 89.81 108 SER A N 1
ATOM 884 C CA . SER A 1 108 ? 5.965 8.665 -10.875 1.00 89.81 108 SER A CA 1
ATOM 885 C C . SER A 1 108 ? 6.229 7.360 -10.112 1.00 89.81 108 SER A C 1
ATOM 887 O O . SER A 1 108 ? 5.369 6.931 -9.340 1.00 89.81 108 SER A O 1
ATOM 889 N N . VAL A 1 109 ? 7.443 6.799 -10.185 1.00 90.38 109 VAL A N 1
ATOM 890 C CA . VAL A 1 109 ? 7.857 5.653 -9.349 1.00 90.38 109 VAL A CA 1
ATOM 891 C C . VAL A 1 109 ? 7.768 5.991 -7.855 1.00 90.38 109 VAL A C 1
ATOM 893 O O . VAL A 1 109 ? 7.310 5.173 -7.047 1.00 90.38 109 VAL A O 1
ATOM 896 N N . GLY A 1 110 ? 8.136 7.218 -7.477 1.00 91.12 110 GLY A N 1
ATOM 897 C CA . GLY A 1 110 ? 7.945 7.745 -6.124 1.00 91.12 110 GLY A CA 1
ATOM 898 C C . GLY A 1 110 ? 6.476 7.741 -5.689 1.00 91.12 110 GLY A C 1
ATOM 899 O O . GLY A 1 110 ? 6.154 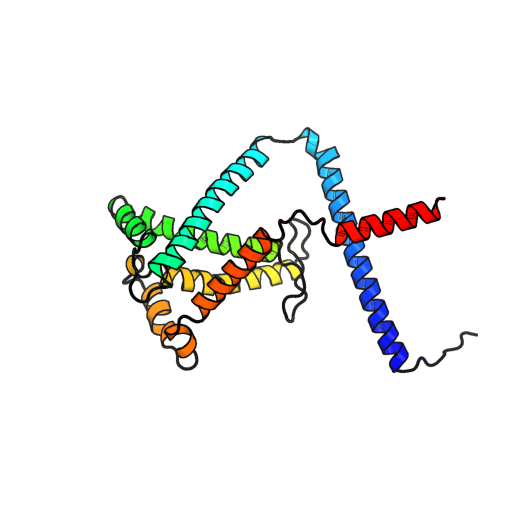7.270 -4.603 1.00 91.12 110 GLY A O 1
ATOM 900 N N . ILE A 1 111 ? 5.558 8.185 -6.548 1.00 91.94 111 ILE A N 1
ATOM 901 C CA . ILE A 1 111 ? 4.115 8.195 -6.258 1.00 91.94 111 ILE A CA 1
ATOM 902 C C . ILE A 1 111 ? 3.570 6.766 -6.093 1.00 91.94 111 ILE A C 1
ATOM 904 O O . ILE A 1 111 ? 2.841 6.498 -5.135 1.00 91.94 111 ILE A O 1
ATOM 908 N N . PHE A 1 112 ? 3.946 5.831 -6.972 1.00 91.75 112 PHE A N 1
ATOM 909 C CA . PHE A 1 112 ? 3.501 4.433 -6.885 1.00 91.75 112 PHE A CA 1
ATOM 910 C C . PHE A 1 112 ? 4.037 3.713 -5.637 1.00 91.75 112 PHE A C 1
ATOM 912 O O . PHE A 1 112 ? 3.295 2.957 -5.004 1.00 91.75 112 PHE A O 1
ATOM 919 N N . SER A 1 113 ? 5.292 3.958 -5.252 1.00 92.38 113 SER A N 1
ATOM 920 C CA . SER A 1 113 ? 5.885 3.391 -4.030 1.00 92.38 113 SER A CA 1
ATOM 921 C C . SER A 1 113 ? 5.315 4.029 -2.756 1.00 92.38 113 SER A C 1
ATOM 923 O O . SER A 1 113 ? 4.958 3.319 -1.812 1.00 92.38 113 SER A O 1
ATOM 925 N N . MET A 1 114 ? 5.112 5.350 -2.747 1.00 91.81 114 MET A N 1
ATOM 926 C CA . MET A 1 114 ? 4.436 6.055 -1.651 1.00 91.81 114 MET A CA 1
ATOM 927 C C . MET A 1 114 ? 2.984 5.604 -1.492 1.00 91.81 114 MET A C 1
ATOM 929 O O . MET A 1 114 ? 2.488 5.538 -0.369 1.00 91.81 114 MET A O 1
ATOM 933 N N . TYR A 1 115 ? 2.302 5.235 -2.579 1.00 93.19 115 TYR A N 1
ATOM 934 C CA . TYR A 1 115 ? 0.969 4.641 -2.507 1.00 93.19 115 TYR A CA 1
ATOM 935 C C . TYR A 1 115 ? 0.956 3.325 -1.715 1.00 93.19 115 TYR A C 1
ATOM 937 O O . TYR A 1 115 ? 0.113 3.160 -0.829 1.00 93.19 115 TYR A O 1
ATOM 945 N N . LEU A 1 116 ? 1.906 2.417 -1.966 1.00 91.44 116 LEU A N 1
ATOM 946 C CA . LEU A 1 116 ? 2.028 1.180 -1.185 1.00 91.44 116 LEU A CA 1
ATOM 947 C C . LEU A 1 116 ? 2.308 1.477 0.293 1.00 91.44 116 LEU A C 1
ATOM 949 O O . LEU A 1 116 ? 1.692 0.870 1.170 1.00 91.44 116 LEU A O 1
ATOM 953 N N . LEU A 1 117 ? 3.164 2.461 0.581 1.00 92.19 117 LEU A N 1
ATOM 954 C CA . LEU A 1 117 ? 3.422 2.893 1.954 1.00 92.19 117 LEU A CA 1
ATOM 955 C C . LEU A 1 117 ? 2.162 3.477 2.618 1.00 92.19 117 LEU A C 1
ATOM 957 O O . LEU A 1 117 ? 1.853 3.134 3.759 1.00 92.19 117 LEU A O 1
ATOM 961 N N . MET A 1 118 ? 1.378 4.292 1.905 1.00 90.69 118 MET A N 1
ATOM 962 C CA . MET A 1 118 ? 0.086 4.796 2.388 1.00 90.69 118 MET A CA 1
ATOM 963 C C . MET A 1 118 ? -0.911 3.661 2.655 1.00 90.69 118 MET A C 1
ATOM 965 O O . MET A 1 118 ? -1.658 3.726 3.637 1.00 90.69 118 MET A O 1
ATOM 969 N N . ALA A 1 119 ? -0.908 2.602 1.840 1.00 88.69 119 ALA A N 1
ATOM 970 C CA . ALA A 1 119 ? -1.709 1.406 2.085 1.00 88.69 119 ALA A CA 1
ATOM 971 C C . ALA A 1 119 ? -1.263 0.674 3.367 1.00 88.69 119 ALA A C 1
ATOM 973 O O . ALA A 1 119 ? -2.118 0.295 4.173 1.00 88.69 119 ALA A O 1
ATOM 974 N N . CYS A 1 120 ? 0.047 0.557 3.620 1.00 87.19 120 CYS A N 1
ATOM 975 C CA . CYS A 1 120 ? 0.583 0.027 4.880 1.00 87.19 120 CYS A CA 1
ATOM 976 C C . CYS A 1 120 ? 0.170 0.884 6.086 1.00 87.19 120 CYS A C 1
ATOM 978 O O . CYS A 1 120 ? -0.320 0.342 7.076 1.00 87.19 120 CYS A O 1
ATOM 980 N N . ILE A 1 121 ? 0.274 2.214 5.981 1.00 88.06 121 ILE A N 1
ATOM 981 C CA . ILE A 1 121 ? -0.155 3.153 7.029 1.00 88.06 121 ILE A CA 1
ATOM 982 C C . ILE A 1 121 ? -1.644 2.951 7.335 1.00 88.06 121 ILE A C 1
ATOM 984 O O . ILE A 1 121 ? -2.015 2.730 8.487 1.00 88.06 121 ILE A O 1
ATOM 988 N N . LYS A 1 122 ? -2.511 2.945 6.311 1.00 85.06 122 LYS A N 1
ATOM 989 C CA . LYS A 1 122 ? -3.948 2.641 6.470 1.00 85.06 122 LYS A CA 1
ATOM 990 C C . LYS A 1 122 ? -4.183 1.258 7.087 1.00 85.06 122 LYS A C 1
ATOM 992 O O . LYS A 1 122 ? -5.130 1.095 7.858 1.00 85.06 122 LYS A O 1
ATOM 997 N N . GLY A 1 123 ? -3.323 0.290 6.781 1.00 79.00 123 GLY A N 1
ATOM 998 C CA . GLY A 1 123 ? -3.262 -1.014 7.434 1.00 79.00 123 GLY A CA 1
ATOM 999 C C . GLY A 1 123 ? -3.042 -0.897 8.942 1.00 79.00 123 GLY A C 1
ATOM 1000 O O . GLY A 1 123 ? -3.841 -1.446 9.692 1.00 79.00 123 GLY A O 1
ATOM 1001 N N . CYS A 1 124 ? -2.056 -0.120 9.397 1.00 78.75 124 CYS A N 1
ATOM 1002 C CA . CYS A 1 124 ? -1.800 0.128 10.824 1.00 78.75 124 CYS A CA 1
ATOM 1003 C C . CYS A 1 124 ? -2.989 0.797 11.540 1.00 78.75 124 CYS A C 1
ATOM 1005 O O . CYS A 1 124 ? -3.299 0.446 12.676 1.00 78.75 124 CYS A O 1
ATOM 1007 N N . PHE A 1 125 ? -3.713 1.700 10.866 1.00 75.88 125 PHE A N 1
ATOM 1008 C CA . PHE A 1 125 ? -4.951 2.294 11.399 1.00 75.88 125 PHE A CA 1
ATOM 1009 C C . PHE A 1 125 ? -6.101 1.277 11.513 1.00 75.88 125 PHE A C 1
ATOM 1011 O O . PHE A 1 125 ? -6.909 1.345 12.436 1.00 75.88 125 PHE A O 1
ATOM 1018 N N . LYS A 1 126 ? -6.209 0.332 10.568 1.00 69.56 126 LYS A N 1
ATOM 1019 C CA . LYS A 1 126 ? -7.311 -0.647 10.511 1.00 69.56 126 LYS A CA 1
ATOM 1020 C C . LYS A 1 126 ? -7.041 -1.899 11.352 1.00 69.56 126 LYS A C 1
ATOM 1022 O O . LYS A 1 126 ? -7.973 -2.491 11.895 1.00 69.56 126 LYS A O 1
ATOM 1027 N N . PHE A 1 127 ? -5.787 -2.325 11.435 1.00 61.28 127 PHE A N 1
ATOM 1028 C CA . PHE A 1 127 ? -5.348 -3.565 12.069 1.00 61.28 127 PHE A CA 1
ATOM 1029 C C . PHE A 1 127 ? -4.952 -3.318 13.534 1.00 61.28 127 PHE A C 1
ATOM 1031 O O . PHE A 1 127 ? -3.836 -3.590 13.956 1.00 61.28 127 PHE A O 1
ATOM 1038 N N . GLY A 1 128 ? -5.883 -2.782 14.325 1.00 51.78 128 GLY A N 1
ATOM 1039 C CA . GLY A 1 128 ? -5.688 -2.441 15.741 1.00 51.78 128 GLY A CA 1
ATOM 1040 C C . GLY A 1 128 ? -5.955 -3.572 16.736 1.00 51.78 128 GLY A C 1
ATOM 1041 O O . GLY A 1 128 ? -6.409 -3.310 17.846 1.00 51.78 128 GLY A O 1
ATOM 1042 N N . MET A 1 129 ? -5.776 -4.841 16.360 1.00 52.56 129 MET A N 1
ATOM 1043 C CA . MET A 1 129 ? -6.018 -5.958 17.281 1.00 52.56 129 MET A CA 1
ATOM 1044 C C . MET A 1 129 ? -4.933 -7.025 17.172 1.00 52.56 129 MET A C 1
ATOM 1046 O O . MET A 1 129 ? -4.594 -7.451 16.074 1.00 52.56 129 MET A O 1
ATOM 1050 N N . ARG A 1 130 ? -4.433 -7.438 18.352 1.00 52.22 130 ARG A N 1
ATOM 1051 C CA . ARG A 1 130 ? -3.509 -8.556 18.651 1.00 52.22 130 ARG A CA 1
ATOM 1052 C C . ARG A 1 130 ? -2.960 -9.268 17.405 1.00 52.22 130 ARG A C 1
ATOM 1054 O O . ARG A 1 130 ? -3.464 -10.320 17.020 1.00 52.22 130 ARG A O 1
ATOM 1061 N N . CYS A 1 131 ? -1.907 -8.712 16.811 1.00 48.38 131 CYS A N 1
ATOM 1062 C CA . CYS A 1 131 ? -1.155 -9.400 15.770 1.00 48.38 131 CYS A CA 1
ATOM 1063 C C . CYS A 1 131 ? -0.088 -10.275 16.442 1.00 48.38 131 CYS A C 1
ATOM 1065 O O . CYS A 1 131 ? 0.794 -9.734 17.107 1.00 48.38 131 CYS A O 1
ATOM 1067 N N . PHE A 1 132 ? -0.235 -11.600 16.297 1.00 51.56 132 PHE A N 1
ATOM 1068 C CA . PHE A 1 132 ? 0.625 -12.727 16.717 1.00 51.56 132 PHE A CA 1
ATOM 1069 C C . PHE A 1 132 ? 1.245 -12.704 18.136 1.00 51.56 132 PHE A C 1
ATOM 1071 O O . PHE A 1 132 ? 1.036 -13.663 18.874 1.00 51.56 132 PHE A O 1
ATOM 1078 N N . CYS A 1 133 ? 1.937 -11.640 18.558 1.00 51.84 133 CYS A N 1
ATOM 1079 C CA . CYS A 1 133 ? 2.631 -11.542 19.853 1.00 51.84 133 CYS A CA 1
ATOM 1080 C C . CYS A 1 133 ? 2.468 -10.191 20.584 1.00 51.84 133 CYS A C 1
ATOM 1082 O O . CYS A 1 133 ? 2.768 -10.114 21.775 1.00 51.84 133 CYS A O 1
ATOM 1084 N N . CYS A 1 134 ? 1.983 -9.131 19.925 1.00 57.44 134 CYS A N 1
ATOM 1085 C CA . CYS A 1 134 ? 1.900 -7.789 20.518 1.00 57.44 134 CYS A CA 1
ATOM 1086 C C . CYS A 1 134 ? 0.472 -7.231 20.439 1.00 57.44 134 CYS A C 1
ATOM 1088 O O . CYS A 1 134 ? -0.191 -7.282 19.399 1.00 57.44 134 CYS A O 1
ATOM 1090 N N . ALA A 1 135 ? -0.020 -6.683 21.554 1.00 59.06 135 ALA A N 1
ATOM 1091 C CA . ALA A 1 135 ? -1.255 -5.909 21.566 1.00 59.06 135 ALA A CA 1
ATOM 1092 C C . ALA A 1 135 ? -0.967 -4.528 20.961 1.00 59.06 135 ALA A C 1
ATOM 1094 O O . ALA A 1 135 ? -0.518 -3.622 21.654 1.00 59.06 135 ALA A O 1
ATOM 1095 N N . LEU A 1 136 ? -1.178 -4.400 19.653 1.00 65.62 136 LEU A N 1
ATOM 1096 C CA . LEU A 1 136 ? -1.032 -3.139 18.937 1.00 65.62 136 LEU A CA 1
ATOM 1097 C C . LEU A 1 136 ? -2.281 -2.283 19.166 1.00 65.62 136 LEU A C 1
ATOM 1099 O O . LEU A 1 136 ? -3.391 -2.727 18.878 1.00 65.62 136 LEU A O 1
ATOM 1103 N N . HIS A 1 137 ? -2.095 -1.081 19.711 1.00 68.44 137 HIS A N 1
ATOM 1104 C CA . HIS A 1 137 ? -3.170 -0.103 19.860 1.00 68.44 137 HIS A CA 1
ATOM 1105 C C . HIS A 1 137 ? -3.442 0.553 18.498 1.00 68.44 137 HIS A C 1
ATOM 1107 O O . HIS A 1 137 ? -2.481 1.050 17.895 1.00 68.44 137 HIS A O 1
ATOM 1113 N N . PRO A 1 138 ? -4.696 0.566 18.002 1.00 69.06 138 PRO A N 1
ATOM 1114 C CA . PRO A 1 138 ? -5.028 1.276 16.772 1.00 69.06 138 PRO A CA 1
ATOM 1115 C C . PRO A 1 138 ? -4.613 2.738 16.902 1.00 69.06 138 PRO A C 1
ATOM 1117 O O . PRO A 1 138 ? -4.795 3.356 17.950 1.00 69.06 138 PRO A O 1
ATOM 1120 N N . MET A 1 139 ? -4.024 3.292 15.850 1.00 69.69 139 MET A N 1
ATOM 1121 C CA . MET A 1 139 ? -3.743 4.718 15.832 1.00 69.69 139 MET A CA 1
ATOM 1122 C C . MET A 1 139 ? -5.063 5.470 15.630 1.00 69.69 139 MET A C 1
ATOM 1124 O O . MET A 1 139 ? -5.831 5.155 14.726 1.00 69.69 139 MET A O 1
ATOM 1128 N N . GLU A 1 140 ? -5.323 6.460 16.469 1.00 69.19 140 GLU A N 1
ATOM 1129 C CA . GLU A 1 140 ? -6.437 7.394 16.339 1.00 69.19 140 GLU A CA 1
ATOM 1130 C C . GLU A 1 140 ? -5.909 8.812 16.152 1.00 69.19 140 GLU A C 1
ATOM 1132 O O . GLU A 1 140 ? -4.955 9.239 16.816 1.00 69.19 140 GLU A O 1
ATOM 1137 N N . TYR A 1 141 ? -6.527 9.541 15.224 1.00 67.31 141 TYR A N 1
ATOM 1138 C CA . TYR A 1 141 ? -6.190 10.935 14.970 1.00 67.31 141 TYR A CA 1
ATOM 1139 C C . TYR A 1 141 ? -6.515 11.759 16.223 1.00 67.31 141 TYR A C 1
ATOM 1141 O O . TYR A 1 141 ? -7.647 11.740 16.690 1.00 67.31 141 TYR A O 1
ATOM 1149 N N . ASN A 1 142 ? -5.512 12.437 16.787 1.00 66.88 142 ASN A N 1
ATOM 1150 C CA . ASN A 1 142 ? -5.595 13.239 18.018 1.00 66.88 142 ASN A CA 1
ATOM 1151 C C . ASN A 1 142 ? -5.950 12.491 19.324 1.00 66.88 142 ASN A C 1
ATOM 1153 O O . ASN A 1 142 ? -6.128 13.144 20.348 1.00 66.88 142 ASN A O 1
ATOM 1157 N N . GLY A 1 143 ? -5.997 11.152 19.326 1.00 67.88 143 GLY A N 1
ATOM 1158 C CA . GLY A 1 143 ? -6.312 10.338 20.518 1.00 67.88 143 GLY A CA 1
ATOM 1159 C C . GLY A 1 143 ? -5.235 9.320 20.919 1.00 67.88 143 GLY A C 1
ATOM 1160 O O . GLY A 1 143 ? -5.367 8.632 21.927 1.00 67.88 143 GLY A O 1
ATOM 1161 N N . THR A 1 144 ? -4.149 9.192 20.148 1.00 77.06 144 THR A N 1
ATOM 1162 C CA . THR A 1 144 ? -3.134 8.152 20.396 1.00 77.06 144 THR A CA 1
ATOM 1163 C C . THR A 1 144 ? -2.124 8.583 21.461 1.00 77.06 144 THR A C 1
ATOM 1165 O O . THR A 1 144 ? -1.431 9.583 21.292 1.00 77.06 144 THR A O 1
ATOM 1168 N N . TYR A 1 145 ? -1.948 7.779 22.516 1.00 80.25 145 TYR A N 1
ATOM 1169 C CA . TYR A 1 145 ? -0.850 7.965 23.474 1.00 80.25 145 TYR A CA 1
ATOM 1170 C C . TYR A 1 145 ? 0.521 7.953 22.778 1.00 80.25 145 TYR A C 1
ATOM 1172 O O . TYR A 1 145 ? 0.788 7.066 21.966 1.00 80.25 145 TYR A O 1
ATOM 1180 N N . MET A 1 146 ? 1.431 8.857 23.168 1.00 82.31 146 MET A N 1
ATOM 1181 C CA . MET A 1 146 ? 2.764 9.010 22.552 1.00 82.31 146 MET A CA 1
ATOM 1182 C C . MET A 1 146 ? 3.540 7.685 22.443 1.00 82.31 146 MET A C 1
ATOM 1184 O O . MET A 1 146 ? 4.112 7.381 21.402 1.00 82.31 146 MET A O 1
ATOM 1188 N N . ASN A 1 147 ? 3.498 6.840 23.478 1.00 83.44 147 ASN A N 1
ATOM 1189 C CA . ASN A 1 147 ? 4.157 5.529 23.455 1.00 83.44 147 ASN A CA 1
ATOM 1190 C C . ASN A 1 147 ? 3.573 4.584 22.380 1.00 83.44 147 ASN A C 1
ATOM 1192 O O . ASN A 1 147 ? 4.303 3.909 21.658 1.00 83.44 147 ASN A O 1
ATOM 1196 N N . SER A 1 148 ? 2.245 4.572 22.225 1.00 80.19 148 SER A N 1
ATOM 1197 C CA . SER A 1 148 ? 1.572 3.770 21.191 1.00 80.19 148 SER A CA 1
ATOM 1198 C C . SER A 1 148 ? 1.790 4.343 19.789 1.00 80.19 148 SER A C 1
ATOM 1200 O O . SER A 1 148 ? 1.855 3.591 18.815 1.00 80.19 148 SER A O 1
ATOM 1202 N N . PHE A 1 149 ? 1.935 5.665 19.681 1.00 83.56 149 PHE A N 1
ATOM 1203 C CA . PHE A 1 149 ? 2.289 6.333 18.436 1.00 83.56 149 PHE A CA 1
ATOM 1204 C C . PHE A 1 149 ? 3.702 5.947 17.977 1.00 83.56 149 PHE A C 1
ATOM 1206 O O . PHE A 1 149 ? 3.860 5.510 16.839 1.00 83.56 149 PHE A O 1
ATOM 1213 N N . LEU A 1 150 ? 4.702 6.006 18.868 1.00 86.88 150 LEU A N 1
ATOM 1214 C CA . LEU A 1 150 ? 6.086 5.620 18.556 1.00 86.88 150 LEU A CA 1
ATOM 1215 C C . LEU A 1 150 ? 6.203 4.153 18.123 1.00 86.88 150 LEU A C 1
ATOM 1217 O O . LEU A 1 150 ? 6.916 3.854 17.167 1.00 86.88 150 LEU A O 1
ATOM 1221 N N . PHE A 1 151 ? 5.469 3.242 18.768 1.00 84.06 151 PHE A N 1
ATOM 1222 C CA . PHE A 1 151 ? 5.447 1.834 18.366 1.00 84.06 151 PHE A CA 1
ATOM 1223 C C . PHE A 1 151 ? 4.875 1.638 16.952 1.00 84.06 151 PHE A C 1
ATOM 1225 O O . PHE A 1 151 ? 5.465 0.937 16.131 1.00 84.06 151 PHE A O 1
ATOM 1232 N N . ASN A 1 152 ? 3.752 2.289 16.636 1.00 84.69 152 ASN A N 1
ATOM 1233 C CA . ASN A 1 152 ? 3.176 2.237 15.291 1.00 84.69 152 ASN A CA 1
ATOM 1234 C C . ASN A 1 152 ? 4.088 2.896 14.243 1.00 84.69 152 ASN A C 1
ATOM 1236 O O . ASN A 1 152 ? 4.211 2.381 13.134 1.00 84.69 152 ASN A O 1
ATOM 1240 N N . LEU A 1 153 ? 4.763 3.993 14.592 1.00 88.12 153 LEU A N 1
ATOM 1241 C CA . LEU A 1 153 ? 5.746 4.637 13.723 1.00 88.12 153 LEU A CA 1
ATOM 1242 C C . LEU A 1 153 ? 6.922 3.701 13.420 1.00 88.12 153 LEU A C 1
ATOM 1244 O O . LEU A 1 153 ? 7.318 3.584 12.263 1.00 88.12 153 LEU A O 1
ATOM 1248 N N . ALA A 1 154 ? 7.436 2.982 14.422 1.00 88.12 154 ALA A N 1
ATOM 1249 C CA . ALA A 1 154 ? 8.491 1.990 14.225 1.00 88.12 154 ALA A CA 1
ATOM 1250 C C . ALA A 1 154 ? 8.056 0.863 13.271 1.00 88.12 154 ALA A C 1
ATOM 1252 O O . ALA A 1 154 ? 8.845 0.433 12.432 1.00 88.12 154 ALA A O 1
ATOM 1253 N N . LEU A 1 155 ? 6.795 0.425 13.340 1.00 86.50 155 LEU A N 1
ATOM 1254 C CA . LEU A 1 155 ? 6.249 -0.559 12.400 1.00 86.50 155 LEU A CA 1
ATOM 1255 C C . LEU A 1 155 ? 6.125 -0.007 10.979 1.00 86.50 155 LEU A C 1
ATOM 1257 O O . LEU A 1 155 ? 6.467 -0.707 10.031 1.00 86.50 155 LEU A O 1
ATOM 1261 N N . ILE A 1 156 ? 5.693 1.245 10.819 1.00 89.25 156 ILE A N 1
ATOM 1262 C CA . ILE A 1 156 ? 5.645 1.900 9.503 1.00 89.25 156 ILE A CA 1
ATOM 1263 C C . ILE A 1 156 ? 7.059 2.013 8.917 1.00 89.25 156 ILE A C 1
ATOM 1265 O O . ILE A 1 156 ? 7.260 1.674 7.753 1.00 89.25 156 ILE A O 1
ATOM 1269 N N . LEU A 1 157 ? 8.048 2.413 9.724 1.00 91.00 157 LEU A N 1
ATOM 1270 C CA . LEU A 1 157 ? 9.454 2.482 9.310 1.00 91.00 157 LEU A CA 1
ATOM 1271 C C . LEU A 1 157 ? 10.015 1.103 8.936 1.00 91.00 157 LEU A C 1
ATOM 1273 O O . LEU A 1 157 ? 10.735 0.984 7.945 1.00 91.00 157 LEU A O 1
ATOM 1277 N N . LEU A 1 158 ? 9.642 0.052 9.673 1.00 90.44 158 LEU A N 1
ATOM 1278 C CA . LEU A 1 158 ? 9.983 -1.328 9.326 1.00 90.44 158 LEU A CA 1
ATOM 1279 C C . LEU A 1 158 ? 9.369 -1.732 7.974 1.00 90.44 158 LEU A C 1
ATOM 1281 O O . LEU A 1 158 ? 10.023 -2.421 7.194 1.00 90.44 158 LEU A O 1
ATOM 1285 N N . CYS A 1 159 ? 8.147 -1.282 7.670 1.00 89.38 159 CYS A N 1
ATOM 1286 C CA . CYS A 1 159 ? 7.476 -1.531 6.391 1.00 89.38 159 CYS A CA 1
ATOM 1287 C C . CYS A 1 159 ? 8.097 -0.776 5.204 1.00 89.38 159 CYS A C 1
ATOM 1289 O O . CYS A 1 159 ? 7.915 -1.210 4.067 1.00 89.38 159 CYS A O 1
ATOM 1291 N N . CYS A 1 160 ? 8.861 0.296 5.421 1.00 91.19 160 CYS A N 1
ATOM 1292 C CA . CYS A 1 160 ? 9.519 1.013 4.324 1.00 91.19 160 CYS A CA 1
ATOM 1293 C C . CYS A 1 160 ? 10.491 0.113 3.542 1.00 91.19 160 CYS A C 1
ATOM 1295 O O . CYS A 1 160 ? 10.523 0.161 2.314 1.00 91.19 160 CYS A O 1
ATOM 1297 N N . ILE A 1 161 ? 11.247 -0.744 4.237 1.00 89.44 161 ILE A N 1
ATOM 1298 C CA . ILE A 1 161 ? 12.238 -1.643 3.622 1.00 89.44 161 ILE A CA 1
ATOM 1299 C C . ILE A 1 161 ? 11.588 -2.616 2.617 1.00 89.44 161 ILE A C 1
ATOM 1301 O O . ILE A 1 161 ? 11.998 -2.608 1.452 1.00 89.44 161 ILE A O 1
ATOM 1305 N N . PRO A 1 162 ? 10.577 -3.431 2.991 1.00 89.19 162 PRO A N 1
ATOM 1306 C CA . PRO A 1 162 ? 9.929 -4.335 2.048 1.00 89.19 162 PRO A CA 1
ATOM 1307 C C . PRO A 1 162 ? 9.180 -3.592 0.934 1.00 89.19 162 PRO A C 1
ATOM 1309 O O . PRO A 1 162 ? 9.161 -4.088 -0.186 1.00 89.19 162 PRO A O 1
ATOM 1312 N N . VAL A 1 163 ? 8.621 -2.398 1.180 1.00 91.50 163 VAL A N 1
ATOM 1313 C CA . VAL A 1 163 ? 7.974 -1.597 0.118 1.00 91.50 163 VAL A CA 1
ATOM 1314 C C . VAL A 1 163 ? 8.983 -1.173 -0.953 1.00 91.50 163 VAL A C 1
ATOM 1316 O O . VAL A 1 163 ? 8.703 -1.309 -2.147 1.00 91.50 163 VAL A O 1
ATOM 1319 N N . VAL A 1 164 ? 10.167 -0.700 -0.551 1.00 90.94 164 VAL A N 1
ATOM 1320 C CA . VAL A 1 164 ? 11.235 -0.319 -1.492 1.00 90.94 164 VAL A CA 1
ATOM 1321 C C . VAL A 1 164 ? 11.777 -1.544 -2.226 1.00 90.94 164 VAL A C 1
ATOM 1323 O O . VAL A 1 164 ? 11.929 -1.501 -3.446 1.00 90.94 164 VAL A O 1
ATOM 1326 N N . GLN A 1 165 ? 12.019 -2.650 -1.516 1.00 89.38 165 GLN A N 1
ATOM 1327 C CA . GLN A 1 165 ? 12.492 -3.897 -2.125 1.00 89.38 165 GLN A CA 1
ATOM 1328 C C . GLN A 1 165 ? 11.498 -4.424 -3.167 1.00 89.38 165 GLN A C 1
ATOM 1330 O O . GLN A 1 165 ? 11.899 -4.758 -4.283 1.00 89.38 165 GLN A O 1
ATOM 1335 N N . PHE A 1 166 ? 10.210 -4.443 -2.828 1.00 89.81 166 PHE A N 1
ATOM 1336 C CA . PHE A 1 166 ? 9.149 -4.879 -3.726 1.00 89.81 166 PHE A CA 1
ATOM 1337 C C . PHE A 1 166 ? 9.023 -3.966 -4.947 1.00 89.81 166 PHE A C 1
ATOM 1339 O O . PHE A 1 166 ? 8.938 -4.453 -6.070 1.00 89.81 166 PHE A O 1
ATOM 1346 N N . SER A 1 167 ? 9.089 -2.647 -4.747 1.00 90.75 167 SER A N 1
ATOM 1347 C CA . SER A 1 167 ? 9.044 -1.674 -5.846 1.00 90.75 167 SER A CA 1
ATOM 1348 C C . SER A 1 167 ? 10.241 -1.824 -6.787 1.00 90.75 167 SER A C 1
ATOM 1350 O O . SER A 1 167 ? 10.074 -1.798 -8.002 1.00 90.75 167 SER A O 1
ATOM 1352 N N . ASN A 1 168 ? 11.441 -2.054 -6.247 1.00 89.94 168 ASN A N 1
ATOM 1353 C CA . ASN A 1 168 ? 12.639 -2.304 -7.046 1.00 89.94 168 ASN A CA 1
ATOM 1354 C C . ASN A 1 168 ? 12.533 -3.608 -7.857 1.00 89.94 168 ASN A C 1
ATOM 1356 O O . ASN A 1 168 ? 12.968 -3.663 -9.004 1.00 89.94 168 ASN A O 1
ATOM 1360 N N . GLN A 1 169 ? 11.934 -4.655 -7.283 1.00 87.75 169 GLN A N 1
ATOM 1361 C CA . GLN A 1 169 ? 11.682 -5.901 -8.004 1.00 87.75 169 GLN A CA 1
ATOM 1362 C C . GLN A 1 169 ? 10.598 -5.737 -9.081 1.00 87.75 169 GLN A C 1
ATOM 1364 O O . GLN A 1 169 ? 10.719 -6.319 -10.154 1.00 87.75 169 GLN A O 1
ATOM 1369 N N . ALA A 1 170 ? 9.552 -4.952 -8.810 1.00 88.81 170 ALA A N 1
ATOM 1370 C CA . ALA A 1 170 ? 8.462 -4.708 -9.750 1.00 88.81 170 ALA A CA 1
ATOM 1371 C C . ALA A 1 170 ? 8.907 -3.855 -10.944 1.00 88.81 170 ALA A C 1
ATOM 1373 O O . ALA A 1 170 ? 8.430 -4.065 -12.061 1.00 88.81 170 ALA A O 1
ATOM 1374 N N . PHE A 1 171 ? 9.826 -2.913 -10.709 1.00 88.56 171 PHE A N 1
ATOM 1375 C CA . PHE A 1 171 ? 10.303 -1.954 -11.703 1.00 88.56 171 PHE A CA 1
ATOM 1376 C C . PHE A 1 171 ? 11.768 -2.169 -12.105 1.00 88.56 171 PHE A C 1
ATOM 1378 O O . PHE A 1 171 ? 12.517 -1.214 -12.316 1.00 88.56 171 PHE A O 1
ATOM 1385 N N . SER A 1 172 ? 12.202 -3.429 -12.198 1.00 87.19 172 SER A N 1
ATOM 1386 C CA . SER A 1 172 ? 13.613 -3.773 -12.422 1.00 87.19 172 SER A CA 1
ATOM 1387 C C . SER A 1 172 ? 14.189 -3.236 -13.732 1.00 87.19 172 SER A C 1
ATOM 1389 O O . SER A 1 172 ? 15.391 -2.977 -13.805 1.00 87.19 172 SER A O 1
ATOM 1391 N N . ASP A 1 173 ? 13.350 -3.067 -14.757 1.00 87.88 173 ASP A N 1
ATOM 1392 C CA . ASP A 1 173 ? 13.779 -2.577 -16.069 1.00 87.88 173 ASP A CA 1
ATOM 1393 C C . ASP A 1 173 ? 13.980 -1.064 -16.081 1.00 87.88 173 ASP A C 1
ATOM 1395 O O . ASP A 1 173 ? 14.954 -0.590 -16.668 1.00 87.88 173 ASP A O 1
ATOM 1399 N N . TYR A 1 174 ? 13.107 -0.317 -15.395 1.00 88.12 174 TYR A N 1
ATOM 1400 C CA . TYR A 1 174 ? 13.242 1.132 -15.249 1.00 88.12 174 TYR A CA 1
ATOM 1401 C C . TYR A 1 174 ? 14.391 1.501 -14.301 1.00 88.12 174 TYR A C 1
ATOM 1403 O O . TYR A 1 174 ? 15.189 2.386 -14.589 1.00 88.12 174 TYR A O 1
ATOM 1411 N N . VAL A 1 175 ? 14.529 0.781 -13.184 1.00 88.38 175 VAL A N 1
ATOM 1412 C CA . VAL A 1 175 ? 15.524 1.059 -12.128 1.00 88.38 175 VAL A CA 1
ATOM 1413 C C . VAL A 1 175 ? 16.896 0.430 -12.451 1.00 88.38 175 VAL A C 1
ATOM 1415 O O . VAL A 1 175 ? 17.812 0.397 -11.620 1.00 88.38 175 VAL A O 1
ATOM 1418 N N . ARG A 1 176 ? 17.077 -0.068 -13.680 1.00 86.81 176 ARG A N 1
ATOM 1419 C CA . ARG A 1 176 ? 18.317 -0.692 -14.150 1.00 86.81 176 ARG A CA 1
ATOM 1420 C C . ARG A 1 176 ? 19.498 0.282 -14.031 1.00 86.81 176 ARG A C 1
ATOM 1422 O O . ARG A 1 176 ? 19.358 1.477 -14.245 1.00 86.81 176 ARG A O 1
ATOM 1429 N N . LEU A 1 177 ? 20.675 -0.248 -13.687 1.00 87.56 177 LEU A N 1
ATOM 1430 C CA . LEU A 1 177 ? 21.920 0.510 -13.454 1.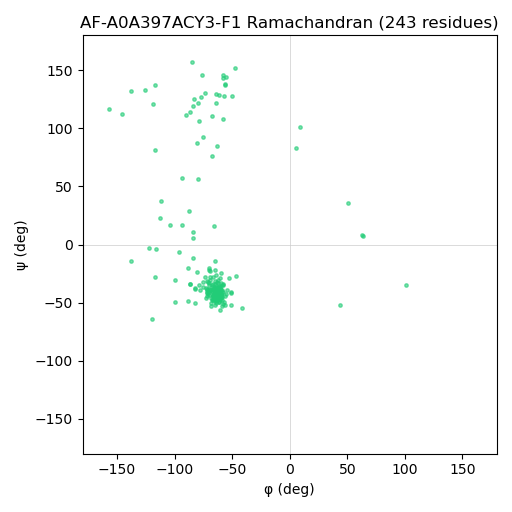00 87.56 177 LEU A CA 1
ATOM 1431 C C . LEU A 1 177 ? 21.896 1.498 -12.274 1.00 87.56 177 LEU A C 1
ATOM 1433 O O . LEU A 1 1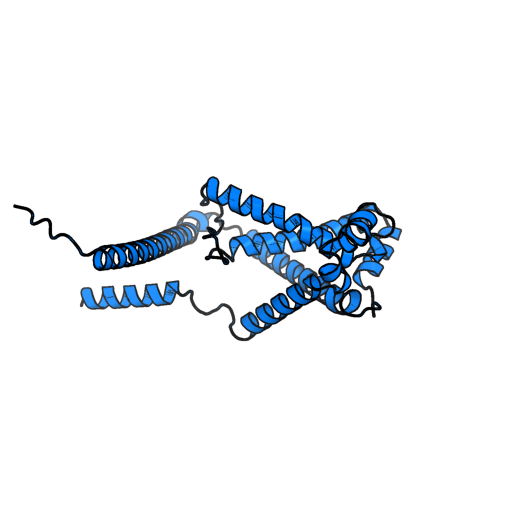77 ? 22.867 2.222 -12.071 1.00 87.56 177 LEU A O 1
ATOM 1437 N N . THR A 1 178 ? 20.849 1.514 -11.451 1.00 90.06 178 THR A N 1
ATOM 1438 C CA . THR A 1 178 ? 20.858 2.310 -10.218 1.00 90.06 178 THR A CA 1
ATOM 1439 C C . THR A 1 178 ? 21.519 1.558 -9.061 1.00 90.06 178 THR A C 1
ATOM 1441 O O . THR A 1 178 ? 21.544 0.323 -9.003 1.00 90.06 178 THR A O 1
ATOM 1444 N N . THR A 1 179 ? 22.012 2.304 -8.071 1.00 90.38 179 THR A N 1
ATOM 1445 C CA . THR A 1 179 ? 22.578 1.731 -6.840 1.00 90.38 179 THR A CA 1
ATOM 1446 C C . THR A 1 179 ? 21.562 0.871 -6.086 1.00 90.38 179 THR A C 1
ATOM 1448 O O . THR A 1 179 ? 21.929 -0.163 -5.529 1.00 90.38 179 THR A O 1
ATOM 1451 N N . ILE A 1 180 ? 20.280 1.254 -6.108 1.00 88.44 180 ILE A N 1
ATOM 1452 C CA . ILE A 1 180 ? 19.200 0.517 -5.438 1.00 88.44 180 ILE A CA 1
ATOM 1453 C C . ILE A 1 180 ? 19.027 -0.867 -6.073 1.00 88.44 180 ILE A C 1
ATOM 1455 O O . ILE A 1 180 ? 18.958 -1.854 -5.340 1.00 88.44 180 ILE A O 1
ATOM 1459 N N . GLN A 1 181 ? 19.057 -0.965 -7.406 1.00 90.88 181 GLN A N 1
ATOM 1460 C CA . GLN A 1 181 ? 18.969 -2.251 -8.101 1.00 90.88 181 GLN A CA 1
ATOM 1461 C C . GLN A 1 181 ? 20.179 -3.146 -7.812 1.00 90.88 181 GLN A C 1
ATOM 1463 O O . GLN A 1 181 ? 20.025 -4.352 -7.623 1.00 90.88 181 GLN A O 1
ATOM 1468 N N . THR A 1 182 ? 21.379 -2.575 -7.708 1.00 89.62 182 THR A N 1
ATOM 1469 C CA . THR A 1 182 ? 22.585 -3.337 -7.343 1.00 89.62 182 THR A CA 1
ATOM 1470 C C . THR A 1 182 ? 22.511 -3.860 -5.903 1.00 89.62 182 THR A C 1
ATOM 1472 O O . THR A 1 182 ? 22.808 -5.030 -5.649 1.00 89.62 182 THR A O 1
ATOM 1475 N N . MET A 1 183 ? 22.065 -3.032 -4.954 1.00 90.00 183 MET A N 1
ATOM 1476 C CA . MET A 1 183 ? 21.920 -3.436 -3.551 1.00 90.00 183 MET A CA 1
ATOM 1477 C C . MET A 1 183 ? 20.798 -4.466 -3.360 1.00 90.00 183 MET A C 1
ATOM 1479 O O . MET A 1 183 ? 21.024 -5.541 -2.806 1.00 90.00 183 MET A O 1
ATOM 1483 N N . MET A 1 184 ? 19.590 -4.177 -3.840 1.00 86.12 184 MET A N 1
ATOM 1484 C CA . MET A 1 184 ? 18.410 -5.012 -3.585 1.00 86.12 184 MET A CA 1
ATOM 1485 C C . MET A 1 184 ? 18.316 -6.210 -4.538 1.00 86.12 184 MET A C 1
ATOM 1487 O O . MET A 1 184 ? 17.940 -7.304 -4.120 1.00 86.12 184 MET A O 1
ATOM 1491 N N . GLY A 1 185 ? 18.674 -6.030 -5.811 1.00 80.12 185 GLY A N 1
ATOM 1492 C CA . GLY A 1 185 ? 18.559 -7.057 -6.850 1.00 80.12 185 GLY A CA 1
ATOM 1493 C C . GLY A 1 185 ? 19.693 -8.084 -6.860 1.00 80.12 185 GLY A C 1
ATOM 1494 O O . GLY A 1 185 ? 19.483 -9.207 -7.323 1.00 80.12 185 GLY A O 1
ATOM 1495 N N . ILE A 1 186 ? 20.872 -7.733 -6.329 1.00 82.50 186 ILE A N 1
ATOM 1496 C CA . ILE A 1 186 ? 22.053 -8.612 -6.314 1.00 82.50 186 ILE A CA 1
ATOM 1497 C C . ILE A 1 186 ? 22.493 -8.898 -4.877 1.00 82.50 186 ILE A C 1
ATOM 1499 O O . ILE A 1 186 ? 22.419 -10.044 -4.435 1.00 82.50 186 ILE A O 1
ATOM 1503 N N . GLN A 1 187 ? 22.930 -7.881 -4.128 1.00 85.81 187 GLN A N 1
ATOM 1504 C CA . GLN A 1 187 ? 23.561 -8.098 -2.817 1.00 85.81 187 GLN A CA 1
ATOM 1505 C C . GLN A 1 187 ? 22.594 -8.735 -1.811 1.00 85.81 187 GLN A C 1
ATOM 1507 O O . GLN A 1 187 ? 22.929 -9.734 -1.174 1.00 85.81 187 GLN A O 1
ATOM 1512 N N . LEU A 1 188 ? 21.375 -8.202 -1.710 1.00 84.88 188 LEU A N 1
ATOM 1513 C CA . LEU A 1 188 ? 20.351 -8.719 -0.804 1.00 84.88 188 LEU A CA 1
ATOM 1514 C C . LEU A 1 188 ? 19.789 -10.064 -1.288 1.00 84.88 188 LEU A C 1
ATOM 1516 O O . LEU A 1 188 ? 19.592 -10.974 -0.479 1.00 84.88 188 LEU A O 1
ATOM 1520 N N . ARG A 1 189 ? 19.603 -10.222 -2.607 1.00 81.75 189 ARG A N 1
ATOM 1521 C CA . ARG A 1 189 ? 19.103 -11.462 -3.221 1.00 81.75 189 ARG A CA 1
ATOM 1522 C C . ARG A 1 189 ? 20.025 -12.656 -2.978 1.00 81.75 189 ARG A C 1
ATOM 1524 O O . ARG A 1 189 ? 19.528 -13.748 -2.727 1.00 81.75 189 ARG A O 1
ATOM 1531 N N . TYR A 1 190 ? 21.343 -12.455 -3.011 1.00 84.00 190 TYR A N 1
ATOM 1532 C CA . TYR A 1 190 ? 22.336 -13.528 -2.865 1.00 84.00 190 TYR A CA 1
ATOM 1533 C C . TYR A 1 190 ? 23.015 -13.576 -1.489 1.00 84.00 190 TYR A C 1
ATOM 1535 O O . TYR A 1 190 ? 24.037 -14.244 -1.316 1.00 84.00 190 TYR A O 1
ATOM 1543 N N . MET A 1 191 ? 22.446 -12.917 -0.479 1.00 85.50 191 MET A N 1
ATOM 1544 C CA . MET A 1 191 ? 22.986 -12.950 0.878 1.00 85.50 191 MET A CA 1
ATOM 1545 C C . MET A 1 191 ? 22.937 -14.375 1.466 1.00 85.50 191 MET A C 1
ATOM 1547 O O . MET A 1 191 ? 21.896 -15.047 1.457 1.00 85.50 191 MET A O 1
ATOM 1551 N N . LYS A 1 192 ? 24.075 -14.847 1.997 1.00 78.44 192 LYS A N 1
ATOM 1552 C CA . LYS A 1 192 ? 24.198 -16.178 2.618 1.00 78.44 192 LYS A CA 1
ATOM 1553 C C . LYS A 1 192 ? 23.188 -16.318 3.766 1.00 78.44 192 LYS A C 1
ATOM 1555 O O . LYS A 1 192 ? 23.123 -15.465 4.641 1.00 78.44 192 LYS A O 1
ATOM 1560 N N . GLY A 1 193 ? 22.393 -17.389 3.741 1.00 79.50 193 GLY A N 1
ATOM 1561 C CA . GLY A 1 193 ? 21.341 -17.678 4.726 1.00 79.50 193 GLY A CA 1
ATOM 1562 C C . GLY A 1 193 ? 19.919 -17.340 4.266 1.00 79.50 193 GLY A C 1
ATOM 1563 O O . GLY A 1 193 ? 19.004 -18.095 4.578 1.00 79.50 193 GLY A O 1
ATOM 1564 N N . PHE A 1 194 ? 19.720 -16.280 3.472 1.00 78.75 194 PHE A N 1
ATOM 1565 C CA . PHE A 1 194 ? 18.378 -15.861 3.023 1.00 78.75 194 PHE A CA 1
ATOM 1566 C C . PHE A 1 194 ? 18.161 -15.956 1.502 1.00 78.75 194 PHE A C 1
ATOM 1568 O O . PHE A 1 194 ? 17.043 -15.785 1.023 1.00 78.75 194 PHE A O 1
ATOM 1575 N N . SER A 1 195 ? 19.207 -16.314 0.748 1.00 81.12 195 SER A N 1
ATOM 1576 C CA . SER A 1 195 ? 19.177 -16.474 -0.715 1.00 81.12 195 SER A CA 1
ATOM 1577 C C . SER A 1 195 ? 18.041 -17.376 -1.223 1.00 81.12 195 SER A C 1
ATOM 1579 O O . SER A 1 195 ? 17.352 -17.016 -2.174 1.00 81.12 195 SER A O 1
ATOM 1581 N N . ALA A 1 196 ? 17.755 -18.498 -0.550 1.00 81.06 196 ALA A N 1
ATOM 1582 C CA . ALA A 1 196 ? 16.689 -19.413 -0.971 1.00 81.06 196 ALA A CA 1
ATOM 1583 C C . ALA A 1 196 ? 15.302 -18.737 -1.022 1.00 81.06 196 ALA A C 1
ATOM 1585 O O . ALA A 1 196 ? 14.550 -18.937 -1.974 1.00 81.06 196 ALA A O 1
ATOM 1586 N N . PHE A 1 197 ? 14.975 -17.881 -0.048 1.00 82.12 197 PHE A N 1
ATOM 1587 C CA . PHE A 1 197 ? 13.686 -17.182 -0.016 1.00 82.12 197 PHE A CA 1
ATOM 1588 C C . PHE A 1 197 ? 13.547 -16.164 -1.156 1.00 82.12 197 PHE A C 1
ATOM 1590 O O . PHE A 1 197 ? 12.455 -15.995 -1.706 1.00 82.12 197 PHE A O 1
ATOM 1597 N N . TRP A 1 198 ? 14.652 -15.518 -1.539 1.00 79.44 198 TRP A N 1
ATOM 1598 C CA . TRP A 1 198 ? 14.671 -14.510 -2.599 1.00 79.44 198 TRP A CA 1
ATOM 1599 C C . TRP A 1 198 ? 14.752 -15.095 -4.001 1.00 79.44 198 TRP A C 1
ATOM 1601 O O . TRP A 1 198 ? 14.124 -14.574 -4.918 1.00 79.44 198 TRP A O 1
ATOM 1611 N N . VAL A 1 199 ? 15.511 -16.173 -4.199 1.00 78.88 199 VAL A N 1
ATOM 1612 C CA . VAL A 1 199 ? 15.601 -16.841 -5.505 1.00 78.88 199 VAL A CA 1
ATOM 1613 C C . VAL A 1 199 ? 14.242 -17.421 -5.895 1.00 78.88 199 VAL A C 1
ATOM 1615 O O . VAL A 1 199 ? 13.826 -17.252 -7.039 1.00 78.88 199 VAL A O 1
ATOM 1618 N N . HIS A 1 200 ? 13.518 -18.008 -4.939 1.00 81.38 200 HIS A N 1
ATOM 1619 C CA . HIS A 1 200 ? 12.188 -18.579 -5.164 1.00 81.38 200 HIS A CA 1
ATOM 1620 C C . HIS A 1 200 ? 11.033 -17.565 -5.083 1.00 81.38 200 HIS A C 1
ATOM 1622 O O . HIS A 1 200 ? 9.876 -17.972 -5.161 1.00 81.38 200 HIS A O 1
ATOM 1628 N N . ASN A 1 201 ? 11.307 -16.261 -4.931 1.00 83.00 201 ASN A N 1
ATOM 1629 C CA . ASN A 1 201 ? 10.284 -15.209 -4.832 1.00 83.00 201 ASN A CA 1
ATOM 1630 C C . ASN A 1 201 ? 9.192 -15.509 -3.781 1.00 83.00 201 ASN A C 1
ATOM 1632 O O . ASN A 1 201 ? 8.023 -15.167 -3.966 1.00 83.00 201 ASN A O 1
ATOM 1636 N N . VAL A 1 202 ? 9.556 -16.137 -2.656 1.00 82.19 202 VAL A N 1
ATOM 1637 C CA . VAL A 1 202 ? 8.591 -16.609 -1.644 1.00 82.19 202 VAL A CA 1
ATOM 1638 C C . VAL A 1 202 ? 7.739 -15.457 -1.101 1.00 82.19 202 VAL A C 1
ATOM 1640 O O . VAL A 1 202 ? 6.532 -15.606 -0.925 1.00 82.19 202 VAL A O 1
ATOM 1643 N N . PHE A 1 203 ? 8.342 -14.281 -0.896 1.00 82.06 203 PHE A N 1
ATOM 1644 C CA . PHE A 1 203 ? 7.637 -13.086 -0.418 1.00 82.06 203 PHE A CA 1
ATOM 1645 C C . PHE A 1 203 ? 6.597 -12.560 -1.406 1.00 82.06 203 PHE A C 1
ATOM 1647 O O . PHE A 1 203 ? 5.539 -12.096 -0.983 1.00 82.06 203 PHE A O 1
ATOM 1654 N N . LEU A 1 204 ? 6.864 -12.683 -2.708 1.00 85.31 204 LEU A N 1
ATOM 1655 C CA . LEU A 1 204 ? 5.928 -12.287 -3.753 1.00 85.31 204 LEU A CA 1
ATOM 1656 C C . LEU A 1 204 ? 4.688 -13.179 -3.736 1.00 85.31 204 LEU A C 1
ATOM 1658 O O . LEU A 1 204 ? 3.560 -12.690 -3.737 1.00 85.31 204 LEU A O 1
ATOM 1662 N N . TYR A 1 205 ? 4.885 -14.493 -3.659 1.00 84.12 205 TYR A N 1
ATOM 1663 C CA . TYR A 1 205 ? 3.763 -15.422 -3.567 1.00 84.12 205 TYR A CA 1
ATOM 1664 C C . TYR A 1 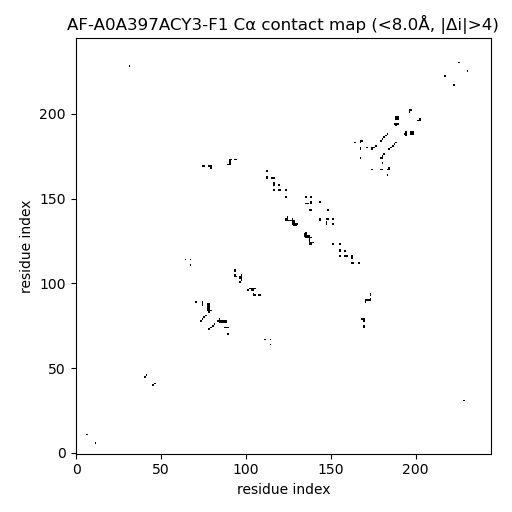205 ? 2.993 -15.251 -2.254 1.00 84.12 205 TYR A C 1
ATOM 1666 O O . TYR A 1 205 ? 1.764 -15.272 -2.264 1.00 84.12 205 TYR A O 1
ATOM 1674 N N . ALA A 1 206 ? 3.682 -15.004 -1.137 1.00 84.44 206 ALA A N 1
ATOM 1675 C CA . ALA A 1 206 ? 3.038 -14.758 0.151 1.00 84.44 206 ALA A CA 1
ATOM 1676 C C . ALA A 1 206 ? 2.137 -13.512 0.123 1.00 84.44 206 ALA A C 1
ATOM 1678 O O . ALA A 1 206 ? 0.985 -13.584 0.560 1.00 84.44 206 ALA A O 1
ATOM 1679 N N . ILE A 1 207 ? 2.621 -12.386 -0.419 1.00 83.81 207 ILE A N 1
ATOM 1680 C CA . ILE A 1 207 ? 1.808 -11.166 -0.508 1.00 83.81 207 ILE A CA 1
ATOM 1681 C C . ILE A 1 207 ? 0.633 -11.350 -1.474 1.00 83.81 207 ILE A C 1
ATOM 1683 O O . ILE A 1 207 ? -0.478 -10.934 -1.154 1.00 83.81 207 ILE A O 1
ATOM 1687 N N . LEU A 1 208 ? 0.833 -12.053 -2.593 1.00 84.44 208 LEU A N 1
ATOM 1688 C CA . LEU A 1 208 ? -0.225 -12.339 -3.565 1.00 84.44 208 LEU A CA 1
ATOM 1689 C C . LEU A 1 208 ? -1.324 -13.216 -2.951 1.00 84.44 208 LEU A C 1
ATOM 1691 O O . LEU A 1 208 ? -2.505 -12.891 -3.076 1.00 84.44 208 LEU A O 1
ATOM 1695 N N . VAL A 1 209 ? -0.957 -14.269 -2.215 1.00 86.06 209 VAL A N 1
ATOM 1696 C CA . VAL A 1 209 ? -1.915 -15.125 -1.498 1.00 86.06 209 VAL A CA 1
ATOM 1697 C C . VAL A 1 209 ? -2.697 -14.320 -0.460 1.00 86.06 209 VAL A C 1
ATOM 1699 O O . VAL A 1 209 ? -3.918 -14.442 -0.397 1.00 86.06 209 VAL A O 1
ATOM 1702 N N . ILE A 1 210 ? -2.042 -13.459 0.324 1.00 85.00 210 ILE A N 1
ATOM 1703 C CA . ILE A 1 210 ? -2.730 -12.617 1.317 1.00 85.00 210 ILE A CA 1
ATOM 1704 C C . ILE A 1 210 ? -3.687 -11.632 0.632 1.00 85.00 210 ILE A C 1
ATOM 1706 O O . ILE A 1 210 ? -4.824 -11.475 1.080 1.00 85.00 210 ILE A O 1
ATOM 1710 N N . VAL A 1 211 ? -3.274 -10.989 -0.462 1.00 84.75 211 VAL A N 1
ATOM 1711 C CA . VAL A 1 211 ? -4.128 -10.074 -1.239 1.00 84.75 211 VAL A CA 1
ATOM 1712 C C . VAL A 1 211 ? -5.331 -10.810 -1.828 1.00 84.75 211 VAL A C 1
ATOM 1714 O O . VAL A 1 211 ? -6.454 -10.316 -1.739 1.00 84.75 211 VAL A O 1
ATOM 1717 N N . LEU A 1 212 ? -5.134 -12.014 -2.365 1.00 85.50 212 LEU A N 1
ATOM 1718 C CA . LEU A 1 212 ? -6.210 -12.825 -2.928 1.00 85.50 212 LEU A CA 1
ATOM 1719 C C . LEU A 1 212 ? -7.183 -13.291 -1.835 1.00 85.50 212 LEU A C 1
ATOM 1721 O O . LEU A 1 212 ? -8.391 -13.112 -1.974 1.00 85.50 212 LEU A O 1
ATOM 1725 N N . LEU A 1 213 ? -6.675 -13.800 -0.710 1.00 85.69 213 LEU A N 1
ATOM 1726 C CA . LEU A 1 213 ? -7.499 -14.220 0.427 1.00 85.69 213 LEU A CA 1
ATOM 1727 C C . LEU A 1 213 ? -8.284 -13.055 1.031 1.00 85.69 213 LEU A C 1
ATOM 1729 O O . LEU A 1 213 ? -9.465 -13.204 1.335 1.00 85.69 213 LEU A O 1
ATOM 1733 N N . THR A 1 214 ? -7.655 -11.891 1.202 1.00 81.50 214 THR A N 1
ATOM 1734 C CA . THR A 1 214 ? -8.325 -10.705 1.754 1.00 81.50 214 THR A CA 1
ATOM 1735 C C . THR A 1 214 ? -9.363 -10.136 0.793 1.00 81.50 214 THR A C 1
ATOM 1737 O O . THR A 1 214 ? -10.452 -9.778 1.241 1.00 81.50 214 THR A O 1
ATOM 1740 N N . THR A 1 215 ? -9.081 -10.114 -0.512 1.00 81.62 215 THR A N 1
ATOM 1741 C CA . THR A 1 215 ? -10.046 -9.701 -1.542 1.00 81.62 215 THR A CA 1
ATOM 1742 C C . THR A 1 215 ? -11.242 -10.649 -1.591 1.00 81.62 215 THR A C 1
ATOM 1744 O O . THR A 1 215 ? -12.376 -10.185 -1.518 1.00 81.62 215 THR A O 1
ATOM 1747 N N . LEU A 1 216 ? -11.017 -11.969 -1.617 1.00 84.38 216 LEU A N 1
ATOM 1748 C CA . LEU A 1 216 ? -12.098 -12.962 -1.575 1.00 84.38 216 LEU A CA 1
ATOM 1749 C C . LEU A 1 216 ? -12.909 -12.870 -0.277 1.00 84.38 216 LEU A C 1
ATOM 1751 O O . LEU A 1 216 ? -14.138 -12.887 -0.313 1.00 84.38 216 LEU A O 1
ATOM 1755 N N . TYR A 1 217 ? -12.241 -12.723 0.870 1.00 83.38 217 TYR A N 1
ATOM 1756 C CA . TYR A 1 217 ? -12.912 -12.573 2.159 1.00 83.38 217 TYR A CA 1
ATOM 1757 C C . TYR A 1 217 ? -13.810 -11.330 2.194 1.00 83.38 217 TYR A C 1
ATOM 1759 O O . TYR A 1 217 ? -14.946 -11.417 2.656 1.00 83.38 217 TYR A O 1
ATOM 1767 N N . LEU A 1 218 ? -13.330 -10.188 1.693 1.00 79.25 218 LEU A N 1
ATOM 1768 C CA . LEU A 1 218 ? -14.109 -8.947 1.646 1.00 79.25 218 LEU A CA 1
ATOM 1769 C C . LEU A 1 218 ? -15.200 -8.960 0.566 1.00 79.25 218 LEU A C 1
ATOM 1771 O O . LEU A 1 218 ? -16.222 -8.306 0.758 1.00 79.25 218 LEU A O 1
ATOM 1775 N N . ALA A 1 219 ? -15.019 -9.708 -0.526 1.00 79.94 219 ALA A N 1
ATOM 1776 C CA . ALA A 1 219 ? -16.045 -9.896 -1.551 1.00 79.94 219 ALA A CA 1
ATOM 1777 C C . ALA A 1 219 ? -17.211 -10.761 -1.043 1.00 79.94 219 ALA A C 1
ATOM 1779 O O . ALA A 1 219 ? -18.370 -10.442 -1.291 1.00 79.94 219 ALA A O 1
ATOM 1780 N N . VAL A 1 220 ? -16.916 -11.830 -0.291 1.00 82.12 220 VAL A N 1
ATOM 1781 C CA . VAL A 1 220 ? -17.937 -12.728 0.285 1.00 82.12 220 VAL A CA 1
ATOM 1782 C C . VAL A 1 220 ? -18.574 -12.135 1.545 1.00 82.12 220 VAL A C 1
ATOM 1784 O O . VAL A 1 220 ? -19.762 -12.334 1.797 1.00 82.12 220 VAL A O 1
ATOM 1787 N N . ARG A 1 221 ? -17.802 -11.408 2.358 1.00 73.31 221 ARG A N 1
ATOM 1788 C CA . ARG A 1 221 ? -18.300 -10.674 3.526 1.00 73.31 221 ARG A CA 1
ATOM 1789 C C . ARG A 1 221 ? -18.069 -9.177 3.338 1.00 73.31 221 ARG A C 1
ATOM 1791 O O . ARG A 1 221 ? -17.109 -8.645 3.911 1.00 73.31 221 ARG A O 1
ATOM 1798 N N . PRO A 1 222 ? -18.947 -8.487 2.583 1.00 60.31 222 PRO A N 1
ATOM 1799 C CA . PRO A 1 222 ? -18.906 -7.038 2.521 1.00 60.31 222 PRO A CA 1
ATOM 1800 C C . PRO A 1 222 ? -18.995 -6.466 3.936 1.00 60.31 222 PRO A C 1
ATOM 1802 O O . PRO A 1 222 ? -19.640 -7.016 4.835 1.00 60.31 222 PRO A O 1
ATOM 1805 N N . ARG A 1 223 ? -18.279 -5.363 4.139 1.00 54.19 223 ARG A N 1
ATOM 1806 C CA . ARG A 1 223 ? -17.981 -4.721 5.427 1.00 54.19 223 ARG A CA 1
ATOM 1807 C C . ARG A 1 223 ? -19.213 -4.139 6.152 1.00 54.19 223 ARG A C 1
ATOM 1809 O O . ARG A 1 223 ? -19.039 -3.397 7.108 1.00 54.19 223 ARG A O 1
ATOM 1816 N N . ASP A 1 224 ? -20.425 -4.526 5.770 1.00 45.22 224 ASP A N 1
ATOM 1817 C CA . ASP A 1 224 ? -21.681 -4.102 6.398 1.00 45.22 224 ASP A CA 1
ATOM 1818 C C . ASP A 1 224 ? -22.175 -5.072 7.478 1.00 45.22 224 ASP A C 1
ATOM 1820 O O . ASP A 1 224 ? -23.309 -5.001 7.944 1.00 45.22 224 ASP A O 1
ATOM 1824 N N . THR A 1 225 ? -21.308 -5.956 7.977 1.00 40.00 225 THR A N 1
ATOM 1825 C CA . THR A 1 225 ? -21.516 -6.492 9.325 1.00 40.00 225 THR A CA 1
ATOM 1826 C C . THR A 1 225 ? -21.001 -5.463 10.319 1.00 40.00 225 THR A C 1
ATOM 1828 O O . THR A 1 225 ? -19.834 -5.481 10.716 1.00 40.00 225 THR A O 1
ATOM 1831 N N . SER A 1 226 ? -21.899 -4.539 10.666 1.00 42.34 226 SER A N 1
ATOM 1832 C CA . SER A 1 226 ? -22.184 -4.120 12.039 1.00 42.34 226 SER A CA 1
ATOM 1833 C C . SER A 1 226 ? -21.172 -4.718 13.024 1.00 42.34 226 SER A C 1
ATOM 1835 O O . SER A 1 226 ? -21.190 -5.926 13.286 1.00 42.34 226 SER A O 1
ATOM 1837 N N . SER A 1 227 ? -20.194 -3.903 13.439 1.00 50.06 227 SER A N 1
ATOM 1838 C CA . SER A 1 227 ? -19.016 -4.345 14.196 1.00 50.06 227 SER A CA 1
ATOM 1839 C C . SER A 1 227 ? -19.454 -5.251 15.353 1.00 50.06 227 SER A C 1
ATOM 1841 O O . SER A 1 227 ? -20.544 -5.088 15.886 1.00 50.06 227 SER A O 1
ATOM 1843 N N . LYS A 1 228 ? -18.625 -6.197 15.814 1.00 53.53 228 LYS A N 1
ATOM 1844 C CA . LYS A 1 228 ? -18.932 -7.014 17.018 1.00 53.53 228 LYS A CA 1
ATOM 1845 C C . LYS A 1 228 ? -19.423 -6.151 18.203 1.00 53.53 228 LYS A C 1
ATOM 1847 O O . LYS A 1 228 ? -20.201 -6.612 19.029 1.00 53.53 228 LY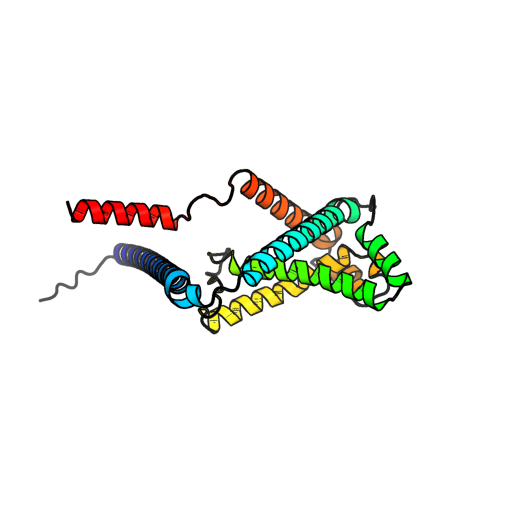S A O 1
ATOM 1852 N N . THR A 1 229 ? -18.994 -4.894 18.219 1.00 53.72 229 THR A N 1
ATOM 1853 C CA . THR A 1 229 ? -19.547 -3.722 18.906 1.00 53.72 229 THR A CA 1
ATOM 1854 C C . THR A 1 229 ? -21.072 -3.567 18.884 1.00 53.72 229 THR A C 1
ATOM 1856 O O . THR A 1 229 ? -21.661 -3.464 19.946 1.00 53.72 229 THR A O 1
ATOM 1859 N N . ASP A 1 230 ? -21.729 -3.558 17.728 1.00 60.53 230 ASP A N 1
ATOM 1860 C CA . ASP A 1 230 ? -23.172 -3.343 17.593 1.00 60.53 230 ASP A CA 1
ATOM 1861 C C . ASP A 1 230 ? -23.968 -4.539 18.111 1.00 60.53 230 ASP A C 1
ATOM 1863 O O . ASP A 1 230 ? -25.053 -4.390 18.664 1.00 60.53 230 ASP A O 1
ATOM 1867 N N . ALA A 1 231 ? -23.414 -5.748 17.982 1.00 65.06 231 ALA A N 1
ATOM 1868 C CA . ALA A 1 231 ? -23.989 -6.931 18.612 1.00 65.06 231 ALA A CA 1
ATOM 1869 C C . ALA A 1 231 ? -23.905 -6.845 20.148 1.00 65.06 231 ALA A C 1
ATOM 1871 O O . ALA A 1 231 ? -24.810 -7.314 20.840 1.00 65.06 231 ALA A O 1
ATOM 1872 N N . ILE A 1 232 ? -22.841 -6.236 20.685 1.00 65.62 232 ILE A N 1
ATOM 1873 C CA . ILE A 1 232 ? -22.706 -5.936 22.118 1.00 65.62 232 ILE A CA 1
ATOM 1874 C C . ILE A 1 232 ? -23.658 -4.799 22.513 1.00 65.62 232 ILE A C 1
ATOM 1876 O O . ILE A 1 232 ? -24.375 -4.954 23.496 1.00 65.62 232 ILE A O 1
ATOM 1880 N N . ARG A 1 233 ? -23.753 -3.726 21.720 1.00 66.00 233 ARG A N 1
ATOM 1881 C CA . ARG A 1 233 ? -24.696 -2.615 21.905 1.00 66.00 233 ARG A CA 1
ATOM 1882 C C . ARG A 1 233 ? -26.136 -3.116 21.959 1.00 66.00 233 ARG A C 1
ATOM 1884 O O . ARG A 1 233 ? -26.803 -2.894 22.957 1.00 66.00 233 ARG A O 1
ATOM 1891 N N . LYS A 1 234 ? -26.572 -3.913 20.977 1.00 75.06 234 LYS A N 1
ATOM 1892 C CA . LYS A 1 234 ? -27.907 -4.541 20.960 1.00 75.06 234 LYS A CA 1
ATOM 1893 C C . LYS A 1 234 ? -28.150 -5.450 22.164 1.00 75.06 234 LYS A C 1
ATOM 1895 O O . LYS A 1 234 ? -29.285 -5.579 22.613 1.00 75.06 234 LYS A O 1
ATOM 1900 N N . LYS A 1 235 ? -27.112 -6.117 22.688 1.00 77.38 235 LYS A N 1
ATOM 1901 C CA . LYS A 1 235 ? -27.232 -6.907 23.924 1.00 77.38 235 LYS A CA 1
ATOM 1902 C C . LYS A 1 235 ? -27.407 -6.016 25.151 1.00 77.38 235 LYS A C 1
ATOM 1904 O O . LYS A 1 235 ? -28.253 -6.336 25.977 1.00 77.38 235 LYS A O 1
ATOM 1909 N N . ILE A 1 236 ? -26.647 -4.928 25.253 1.00 75.19 236 ILE A N 1
ATOM 1910 C CA . ILE A 1 236 ? -26.756 -3.961 26.350 1.00 75.19 236 ILE A CA 1
ATOM 1911 C C . ILE A 1 236 ? -28.117 -3.257 26.295 1.00 75.19 236 ILE A C 1
ATOM 1913 O O . ILE A 1 236 ? -28.813 -3.242 27.299 1.00 75.19 236 ILE A O 1
ATOM 1917 N N . GLU A 1 237 ? -28.555 -2.781 25.126 1.00 78.62 237 GLU A N 1
ATOM 1918 C CA . GLU A 1 237 ? -29.881 -2.174 24.922 1.00 78.62 237 GLU A CA 1
ATOM 1919 C C . GLU A 1 237 ? -31.009 -3.126 25.341 1.00 78.62 237 GLU A C 1
ATOM 1921 O O . GLU A 1 237 ? -31.910 -2.728 26.074 1.00 78.62 237 GLU A O 1
ATOM 1926 N N . LYS A 1 238 ? -30.932 -4.412 24.962 1.00 82.12 238 LYS A N 1
ATOM 1927 C CA . LYS A 1 238 ? -31.894 -5.429 25.420 1.00 82.12 238 LYS A CA 1
ATOM 1928 C C . LYS A 1 238 ? -31.870 -5.632 26.935 1.00 82.12 238 LYS A C 1
ATOM 1930 O O . LYS A 1 238 ? -32.924 -5.830 27.527 1.00 82.12 238 LYS A O 1
ATOM 1935 N N . GLN A 1 239 ? -30.692 -5.622 27.559 1.00 79.38 239 GLN A N 1
ATOM 1936 C CA . GLN A 1 239 ? -30.564 -5.776 29.011 1.00 79.38 239 GLN A CA 1
ATOM 1937 C C . GLN A 1 239 ? -31.094 -4.562 29.775 1.00 79.38 239 GLN A C 1
ATOM 1939 O O . GLN A 1 239 ? -31.757 -4.746 30.788 1.00 79.38 239 GLN A O 1
ATOM 1944 N N . VAL A 1 240 ? -30.852 -3.347 29.277 1.00 77.19 240 VAL A N 1
ATOM 1945 C CA . VAL A 1 240 ? -31.391 -2.113 29.864 1.00 77.19 240 VAL A CA 1
ATOM 1946 C C . VAL A 1 240 ? -32.909 -2.082 29.722 1.00 77.19 240 VAL A C 1
ATOM 1948 O O . VAL A 1 240 ? -33.587 -1.880 30.720 1.00 77.19 240 VAL A O 1
ATOM 1951 N N . ALA A 1 241 ? -33.446 -2.389 28.535 1.00 76.00 241 ALA A N 1
ATOM 1952 C CA . ALA A 1 241 ? -34.890 -2.440 28.307 1.00 76.00 241 ALA A CA 1
ATOM 1953 C C . ALA A 1 241 ? -35.602 -3.440 29.238 1.00 76.00 241 ALA A C 1
ATOM 1955 O O . ALA A 1 241 ? -36.661 -3.124 29.769 1.00 76.00 241 ALA A O 1
ATOM 1956 N N . MET A 1 242 ? -35.002 -4.615 29.477 1.00 75.69 242 MET A N 1
ATOM 1957 C CA . MET A 1 242 ? -35.518 -5.611 30.429 1.00 75.69 242 MET A CA 1
ATOM 1958 C C . MET A 1 242 ? -35.396 -5.194 31.902 1.00 75.69 242 MET A C 1
ATOM 1960 O O . MET A 1 242 ? -36.093 -5.759 32.730 1.00 75.69 242 MET A O 1
ATOM 1964 N N . ALA A 1 243 ? -34.501 -4.265 32.246 1.00 72.50 243 ALA A N 1
ATOM 1965 C CA . ALA A 1 243 ? -34.345 -3.764 33.613 1.00 72.50 243 ALA A CA 1
ATOM 1966 C C . ALA A 1 243 ? -35.271 -2.572 33.918 1.00 72.50 243 ALA A C 1
ATOM 1968 O O . ALA A 1 243 ? -35.507 -2.261 35.081 1.00 72.50 243 ALA A O 1
ATOM 1969 N N . THR A 1 244 ? -35.755 -1.889 32.878 1.00 72.19 244 THR A N 1
ATOM 1970 C CA . THR A 1 244 ? -36.688 -0.754 32.970 1.00 72.19 244 THR A CA 1
ATOM 1971 C C . THR A 1 244 ? -38.160 -1.133 32.775 1.00 72.19 244 THR A C 1
ATOM 1973 O O . THR A 1 244 ? -39.014 -0.260 32.915 1.00 72.19 244 THR A O 1
ATOM 1976 N N . ALA A 1 245 ? -38.4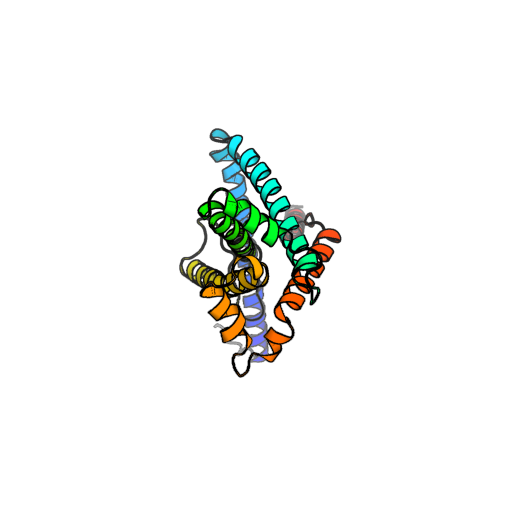47 -2.389 32.421 1.00 53.41 245 ALA A N 1
ATOM 1977 C CA . ALA A 1 245 ? -39.790 -2.964 32.302 1.00 53.41 245 ALA A CA 1
ATOM 1978 C C . ALA A 1 245 ? -40.160 -3.731 33.577 1.00 53.41 245 ALA A C 1
ATOM 1980 O O . ALA A 1 245 ? -41.352 -3.689 33.950 1.00 53.41 245 ALA A O 1
#

Solvent-accessible surface area (backbone atoms only — not comparable to full-atom values): 13855 Å² total; per-residue (Å²): 138,82,81,82,72,79,69,49,77,68,52,52,54,49,48,54,53,49,51,54,51,52,52,52,50,49,52,51,52,52,56,49,52,55,48,53,53,52,53,50,44,48,65,66,66,45,51,85,71,65,60,74,63,57,64,53,51,52,51,54,50,49,54,54,53,50,53,54,50,51,53,51,53,49,41,44,60,34,34,58,67,43,99,63,52,81,49,52,61,66,33,54,49,35,53,58,45,27,75,79,43,58,68,54,22,56,48,49,54,48,52,59,46,48,48,54,50,50,51,51,50,53,42,51,46,69,60,38,60,66,57,98,86,45,83,45,68,44,61,44,91,97,68,52,55,68,72,54,45,53,54,53,49,51,51,52,58,58,47,48,55,59,49,51,50,50,46,47,65,70,30,47,77,60,44,53,95,36,73,65,40,50,46,54,67,44,55,58,32,64,31,90,95,54,24,69,50,50,75,66,41,47,66,60,54,50,52,49,50,51,52,50,52,51,50,52,50,43,68,78,50,55,87,78,63,67,50,77,62,51,61,48,48,56,49,49,54,52,52,51,54,66,71,76,106

Secondary structure (DSSP, 8-state):
--------HHHHHHHHHHHHHHHHHHHHHHHHHHHHHHHHHHHHTGGGG--THHHHHHHHHHHHHHHHHHHHHHHIIIIISSSS-S--HHHHHHHHHHTT-HHHHHHHHHHHHHHHHHHHHHHHHH--S-BTTB-PPPP-TTT--HHHHHHHHHHHHHHHHHHHHHHHHHTTTTSTTSHHHHIIIIIITT-TTTHHHHHTTHHHHHHHHHHHHHHHHHHHS-TTS--HHHHHHHHHHHHHHHHH-

Foldseek 3Di:
DDPPPVPDPVRVVVVVVVVVVVVVVVVVVVVVVVVVVVVVCCVPPVVVVDDPVVVVVVVVVVVVLVVLVVVVVCLLVQPPPDPHRNDLPLLVVLVVQCVVPVVVSVVVLVVSLVSVLVVVLVVQQVVQADDPDDNQHHDDDVPDDPVSVVVSVVVSVVVSVVSLLVSCSSNVNNCPPPPSCCCNVPVVCPDPPCVVCNVVVVVSVVVVVVVVVVVVVCVVPPPPPDPVVVVVVVVVVVVVVVVVD

Radius of gyration: 24.97 Å; Cα contacts (8 Å, |Δi|>4): 122; chains: 1; bounding box: 64×47×84 Å